Protein AF-A0A9D7TQS6-F1 (afdb_monomer_lite)

Radius of gyration: 31.64 Å; chains: 1; bounding box: 90×67×62 Å

Foldseek 3Di:
DAWAFEWAWDDDVVFTKTWGFIADPPDPRNDDTDDTFWIWGVVDQVTDTDGDLVVVLVCVVVPHHYDPVVVVVNVLQQSVVLVVLVVCVVVVNDPPVVSVVVSVVVNVVSVVVSVVRVVVVVVVVQVVCCVVVVHRPPPPPPPCPVVVVVVVVVVVVVVVVVVVVVVVVVVVVVVPPPPVVVVVVVVVVVVPPPDPDDDDDPPVVVVVVVVVVVVVVVVVVVVVVVVVVVVVVVVVVVVVVVVVVVVVPD

Structure (mmCIF, N/CA/C/O backbone):
data_AF-A0A9D7TQS6-F1
#
_entry.id   AF-A0A9D7TQS6-F1
#
loop_
_atom_site.group_PDB
_atom_site.id
_atom_site.type_symbol
_atom_site.label_atom_id
_atom_site.label_alt_id
_atom_site.label_comp_id
_atom_site.label_asym_id
_atom_site.label_entity_id
_atom_site.label_seq_id
_atom_site.pdbx_PDB_ins_code
_atom_site.Cartn_x
_atom_site.Cartn_y
_atom_site.Cartn_z
_atom_site.occupancy
_atom_site.B_iso_or_equiv
_atom_site.auth_seq_id
_atom_site.auth_comp_id
_atom_site.auth_asym_id
_atom_site.auth_atom_id
_atom_site.pdbx_PDB_model_num
ATOM 1 N N . MET A 1 1 ? -18.394 -17.024 5.732 1.00 68.38 1 MET A N 1
ATOM 2 C CA . MET A 1 1 ? -17.966 -16.306 4.510 1.00 68.38 1 MET A CA 1
ATOM 3 C C . MET A 1 1 ? -16.984 -15.239 4.947 1.00 68.38 1 MET A C 1
ATOM 5 O O . MET A 1 1 ? -17.281 -14.564 5.920 1.00 68.38 1 MET A O 1
ATOM 9 N N . ALA A 1 2 ? -15.802 -15.153 4.336 1.00 88.94 2 ALA A N 1
ATOM 10 C CA . ALA A 1 2 ? -14.786 -14.187 4.752 1.00 88.94 2 ALA A CA 1
ATOM 11 C C . ALA A 1 2 ? -14.313 -13.377 3.545 1.00 88.94 2 ALA A C 1
ATOM 13 O O . ALA A 1 2 ? -13.852 -13.942 2.550 1.00 88.94 2 ALA A O 1
ATOM 14 N N . VAL A 1 3 ? -14.415 -12.055 3.650 1.00 96.06 3 VAL A N 1
ATOM 15 C CA . VAL A 1 3 ? -13.875 -11.122 2.661 1.00 96.06 3 VAL A CA 1
ATOM 16 C C . VAL A 1 3 ? -12.357 -11.071 2.818 1.00 96.06 3 VAL A C 1
ATOM 18 O O . VAL A 1 3 ? -11.835 -10.937 3.929 1.00 96.06 3 VAL A O 1
ATOM 21 N N . LYS A 1 4 ? -11.633 -11.212 1.707 1.00 96.25 4 LYS A N 1
ATOM 22 C CA . LYS A 1 4 ? -10.171 -11.196 1.673 1.00 96.25 4 LYS A CA 1
ATOM 23 C C . LYS A 1 4 ? -9.656 -10.088 0.768 1.00 96.25 4 LYS A C 1
ATOM 25 O O . LYS A 1 4 ? -10.174 -9.884 -0.328 1.00 96.25 4 LYS A O 1
ATOM 30 N N . ILE A 1 5 ? -8.572 -9.447 1.200 1.00 97.38 5 ILE A N 1
ATOM 31 C CA . ILE A 1 5 ? -7.782 -8.563 0.339 1.00 97.38 5 ILE A CA 1
ATOM 32 C C . ILE A 1 5 ? -6.688 -9.410 -0.313 1.00 97.38 5 ILE A C 1
ATOM 34 O O . ILE A 1 5 ? -5.812 -9.973 0.360 1.00 97.38 5 ILE A O 1
ATOM 38 N N . ARG A 1 6 ? -6.762 -9.554 -1.633 1.00 96.88 6 ARG A N 1
ATOM 39 C CA . ARG A 1 6 ? -5.934 -10.487 -2.403 1.00 96.88 6 ARG A CA 1
ATOM 40 C C . ARG A 1 6 ? -5.412 -9.855 -3.686 1.00 96.88 6 ARG A C 1
ATOM 42 O O . ARG A 1 6 ? -5.935 -8.851 -4.158 1.00 96.88 6 ARG A O 1
ATOM 49 N N . LEU A 1 7 ? -4.382 -10.477 -4.252 1.00 97.75 7 LEU A N 1
ATOM 50 C CA . LEU A 1 7 ? -3.858 -10.114 -5.564 1.00 97.75 7 LEU A CA 1
ATOM 51 C C . LEU A 1 7 ? -4.609 -10.891 -6.650 1.00 97.75 7 LEU A C 1
ATOM 53 O O . LEU A 1 7 ? -4.590 -12.123 -6.653 1.00 97.75 7 LEU A O 1
ATOM 57 N N . SER A 1 8 ? -5.236 -10.180 -7.585 1.00 97.12 8 SER A N 1
ATOM 58 C CA . SER A 1 8 ? -5.660 -10.759 -8.864 1.00 97.12 8 SER A CA 1
ATOM 59 C C . SER A 1 8 ? -4.534 -10.588 -9.874 1.00 97.12 8 SER A C 1
ATOM 61 O O . SER A 1 8 ? -3.943 -9.511 -9.974 1.00 97.12 8 SER A O 1
ATOM 63 N N . ARG A 1 9 ? -4.217 -11.654 -10.613 1.00 96.06 9 ARG A N 1
ATOM 64 C CA . ARG A 1 9 ? -3.168 -11.628 -11.627 1.00 96.06 9 ARG A CA 1
ATOM 65 C C . ARG A 1 9 ? -3.750 -11.128 -12.940 1.00 96.06 9 ARG A C 1
ATOM 67 O O . ARG A 1 9 ? -4.642 -11.734 -13.526 1.00 96.06 9 ARG A O 1
ATOM 74 N N . LYS A 1 10 ? -3.154 -10.061 -13.439 1.00 95.00 10 LYS A N 1
ATOM 75 C CA . LYS A 1 10 ? -3.296 -9.546 -14.794 1.00 95.00 10 LYS A CA 1
ATOM 76 C C . LYS A 1 10 ? -1.926 -9.560 -15.483 1.00 95.00 10 LYS A C 1
ATOM 78 O O . LYS A 1 10 ? -0.919 -10.019 -14.933 1.00 95.00 10 LYS A O 1
ATOM 83 N N . GLY A 1 11 ? -1.895 -9.110 -16.729 1.00 94.88 11 GLY A N 1
ATOM 84 C CA . GLY A 1 11 ? -0.680 -9.086 -17.538 1.00 94.88 11 GLY A CA 1
ATOM 85 C C . GLY A 1 11 ? -0.439 -10.368 -18.335 1.00 94.88 11 GLY A C 1
ATOM 86 O O . GLY A 1 11 ? -1.293 -11.249 -18.440 1.00 94.88 11 GLY A O 1
ATOM 87 N N . ARG A 1 12 ? 0.741 -10.440 -18.951 1.00 95.75 12 ARG A N 1
ATOM 88 C CA . ARG A 1 12 ? 1.096 -11.454 -19.954 1.00 95.75 12 ARG A CA 1
ATOM 89 C C . ARG A 1 12 ? 1.992 -12.539 -19.348 1.00 95.75 12 ARG A C 1
ATOM 91 O O . ARG A 1 12 ? 2.453 -12.461 -18.204 1.00 95.75 12 ARG A O 1
ATOM 98 N N . LYS A 1 13 ? 2.259 -13.601 -20.111 1.00 96.31 13 LYS A N 1
ATOM 99 C CA . LYS A 1 13 ? 3.281 -14.596 -19.745 1.00 96.31 13 LYS A CA 1
ATOM 100 C C . LYS A 1 13 ? 4.627 -13.875 -19.554 1.00 96.31 13 LYS A C 1
ATOM 102 O O . LYS A 1 13 ? 4.982 -13.044 -20.378 1.00 96.31 13 LYS A O 1
ATOM 107 N N . LYS A 1 14 ? 5.347 -14.177 -18.465 1.00 94.94 14 LYS A N 1
ATOM 108 C CA . LYS A 1 14 ? 6.615 -13.524 -18.053 1.00 94.94 14 LYS A CA 1
ATOM 109 C C . LYS A 1 14 ? 6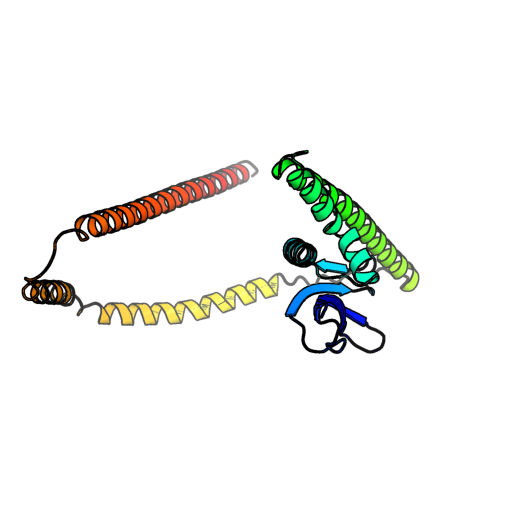.541 -12.019 -17.719 1.00 94.94 14 LYS A C 1
ATOM 111 O O . LYS A 1 14 ? 7.564 -11.445 -17.375 1.00 94.94 14 LYS A O 1
ATOM 116 N N . ALA A 1 15 ? 5.360 -11.404 -17.740 1.00 95.81 15 ALA A N 1
ATOM 117 C CA . ALA A 1 15 ? 5.148 -10.017 -17.325 1.00 95.81 15 ALA A CA 1
ATOM 118 C C . ALA A 1 15 ? 3.920 -9.939 -16.398 1.00 95.81 15 ALA A C 1
ATOM 120 O O . ALA A 1 15 ? 2.825 -9.586 -16.849 1.00 95.81 15 ALA A O 1
ATOM 121 N N . PRO A 1 16 ? 4.055 -10.375 -15.128 1.00 96.31 16 PRO A N 1
ATOM 122 C CA . PRO A 1 16 ? 2.953 -10.352 -14.176 1.00 96.31 16 PRO A CA 1
ATOM 123 C C . PRO A 1 16 ? 2.652 -8.920 -13.716 1.00 96.31 16 PRO A C 1
ATOM 125 O O . PRO A 1 16 ? 3.556 -8.183 -13.333 1.00 96.31 16 PRO A O 1
ATOM 128 N N . PHE A 1 17 ? 1.371 -8.567 -13.690 1.00 97.19 17 PHE A N 1
ATOM 129 C CA . PHE A 1 17 ? 0.863 -7.330 -13.105 1.00 97.19 17 PHE A CA 1
ATOM 130 C C . PHE A 1 17 ? -0.285 -7.680 -12.167 1.00 97.19 17 PHE A C 1
ATOM 132 O O . PHE A 1 17 ? -1.108 -8.524 -12.511 1.00 97.19 17 PHE A O 1
ATOM 139 N N . TYR A 1 18 ? -0.354 -7.087 -10.982 1.00 97.75 18 TYR A N 1
ATOM 140 C CA . TYR A 1 18 ? -1.362 -7.469 -10.001 1.00 97.75 18 TYR A CA 1
ATOM 141 C C . TYR A 1 18 ? -2.287 -6.306 -9.675 1.00 97.75 18 TYR A C 1
ATOM 143 O O . TYR A 1 18 ? -1.853 -5.171 -9.501 1.00 97.75 18 TYR A O 1
ATOM 151 N N . HIS A 1 19 ? -3.574 -6.604 -9.542 1.00 97.50 19 HIS A N 1
ATOM 152 C CA . HIS A 1 19 ? -4.522 -5.700 -8.903 1.00 97.50 19 HIS A CA 1
ATOM 153 C C . HIS A 1 19 ? -4.719 -6.124 -7.455 1.00 97.50 19 HIS A C 1
ATOM 155 O O . HIS A 1 19 ? -4.913 -7.310 -7.174 1.00 97.50 19 HIS A O 1
ATOM 161 N N . ILE A 1 20 ? -4.684 -5.155 -6.547 1.00 97.75 20 ILE A N 1
ATOM 162 C CA . ILE A 1 20 ? -5.030 -5.359 -5.145 1.00 97.75 20 ILE A CA 1
ATOM 163 C C . ILE A 1 20 ? -6.546 -5.201 -5.060 1.00 97.75 20 ILE A C 1
ATOM 165 O O . ILE A 1 20 ? -7.070 -4.106 -5.259 1.00 97.75 20 ILE A O 1
ATOM 169 N N . VAL A 1 21 ? -7.252 -6.305 -4.827 1.00 97.81 21 VAL A N 1
ATOM 170 C CA . VAL A 1 21 ? -8.718 -6.350 -4.857 1.00 97.81 21 VAL A CA 1
ATOM 171 C C . VAL A 1 21 ? -9.281 -6.923 -3.568 1.00 97.81 21 VAL A C 1
ATOM 173 O O . VAL A 1 21 ? -8.704 -7.831 -2.959 1.00 97.81 21 VAL A O 1
ATOM 176 N N . VAL A 1 22 ? -10.446 -6.416 -3.184 1.00 97.69 22 VAL A N 1
ATOM 177 C CA . VAL A 1 22 ? -11.279 -6.974 -2.123 1.00 97.69 22 VAL A CA 1
ATOM 178 C C . VAL A 1 22 ? -12.291 -7.911 -2.762 1.00 97.69 22 VAL A C 1
ATOM 180 O O . VAL A 1 22 ? -13.039 -7.521 -3.656 1.00 97.69 22 VAL A O 1
ATOM 183 N N . ALA A 1 23 ? -12.315 -9.168 -2.335 1.00 97.19 23 ALA A N 1
ATOM 184 C CA . ALA A 1 23 ? -13.249 -10.156 -2.863 1.00 97.19 23 ALA A CA 1
ATOM 185 C C . ALA A 1 23 ? -13.614 -11.191 -1.797 1.00 97.19 23 ALA A C 1
ATOM 187 O O . ALA A 1 23 ? -12.886 -11.377 -0.819 1.00 97.19 23 ALA A O 1
ATOM 188 N N . ASP A 1 24 ? -14.712 -11.917 -2.005 1.00 96.06 24 ASP A N 1
ATOM 189 C CA . ASP A 1 24 ? -14.989 -13.108 -1.202 1.00 96.06 24 ASP A CA 1
ATOM 190 C C . ASP A 1 24 ? -13.875 -14.148 -1.411 1.00 96.06 24 ASP A C 1
ATOM 192 O O . ASP A 1 24 ? -13.405 -14.395 -2.526 1.00 96.06 24 ASP A O 1
ATOM 196 N N . SER A 1 25 ? -13.465 -14.786 -0.317 1.00 94.00 25 SER A N 1
ATOM 197 C CA . SER A 1 25 ? -12.641 -15.992 -0.291 1.00 94.00 25 SER A CA 1
ATOM 198 C C . SER A 1 25 ? -13.003 -17.070 -1.321 1.00 94.00 25 SER A C 1
ATOM 200 O O . SER A 1 25 ? -12.091 -17.728 -1.819 1.00 94.00 25 SER A O 1
ATOM 202 N N . ARG A 1 26 ? -14.293 -17.262 -1.627 1.00 93.19 26 ARG A N 1
ATOM 203 C CA . ARG A 1 26 ? -14.790 -18.313 -2.533 1.00 93.19 26 ARG A CA 1
ATOM 204 C C . ARG A 1 26 ? -14.685 -17.941 -4.009 1.00 93.19 26 ARG A C 1
ATOM 206 O O . ARG A 1 26 ? -14.656 -18.828 -4.855 1.00 93.19 26 ARG A O 1
ATOM 213 N N . SER A 1 27 ? -14.626 -16.649 -4.325 1.00 94.31 27 SER A N 1
ATOM 214 C CA . SER A 1 27 ? -14.535 -16.188 -5.709 1.00 94.31 27 SER A CA 1
ATOM 215 C C . SER A 1 27 ? -13.233 -16.680 -6.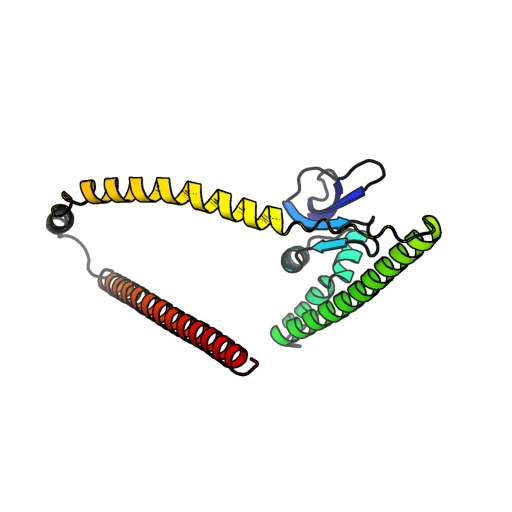356 1.00 94.31 27 SER A C 1
ATOM 217 O O . SER A 1 27 ? -12.193 -16.691 -5.692 1.00 94.31 27 SER A O 1
ATOM 219 N N . PRO A 1 28 ? -13.214 -17.020 -7.655 1.00 95.62 28 PRO A N 1
ATOM 220 C CA . PRO A 1 28 ? -11.978 -17.400 -8.344 1.00 95.62 28 PRO A CA 1
ATOM 221 C C . PRO A 1 28 ? -10.980 -16.234 -8.361 1.00 95.62 28 PRO A C 1
ATOM 223 O O . PRO A 1 28 ? -11.390 -15.076 -8.268 1.00 95.62 28 PRO A O 1
ATOM 226 N N . ARG A 1 29 ? -9.672 -16.520 -8.478 1.00 95.00 29 ARG A N 1
ATOM 227 C CA . ARG A 1 29 ? -8.583 -15.522 -8.336 1.00 95.00 29 ARG A CA 1
ATOM 228 C C . ARG A 1 29 ? -8.802 -14.260 -9.173 1.00 95.00 29 ARG A C 1
ATOM 230 O O . ARG A 1 29 ? -8.625 -13.159 -8.661 1.00 95.00 29 ARG A O 1
ATOM 237 N N . ASP A 1 30 ? -9.191 -14.446 -10.433 1.00 94.12 30 ASP A N 1
ATOM 238 C CA . ASP A 1 30 ? -9.297 -13.381 -11.436 1.00 94.12 30 ASP A CA 1
ATOM 239 C C . ASP A 1 30 ? -10.749 -13.067 -11.841 1.00 94.12 30 ASP A C 1
ATOM 241 O O . ASP A 1 30 ? -10.966 -12.434 -12.873 1.00 94.12 30 ASP A O 1
ATOM 245 N N . GLY A 1 31 ? -11.733 -13.517 -11.049 1.00 93.12 31 GLY A N 1
ATOM 246 C CA . GLY A 1 31 ? -13.160 -13.278 -11.300 1.00 93.12 31 GLY A CA 1
ATOM 247 C C . GLY A 1 31 ? -13.731 -12.070 -10.558 1.00 93.12 31 GLY A C 1
ATOM 248 O O . GLY A 1 31 ? -13.032 -11.088 -10.316 1.00 93.12 31 GLY A O 1
ATOM 249 N N . LYS A 1 32 ? -15.019 -12.158 -10.190 1.00 94.31 32 LYS A N 1
ATOM 250 C CA . LYS A 1 32 ? -15.771 -11.068 -9.551 1.00 94.31 32 LYS A CA 1
ATOM 251 C C . LYS A 1 32 ? -15.126 -10.632 -8.230 1.00 94.31 32 LYS A C 1
ATOM 253 O O . LYS A 1 32 ? -14.876 -11.455 -7.343 1.00 94.31 32 LYS A O 1
ATOM 258 N N . PHE A 1 33 ? -14.898 -9.331 -8.111 1.00 96.12 33 PHE A N 1
ATOM 259 C CA . PHE A 1 33 ? -14.440 -8.649 -6.905 1.00 96.12 33 PHE A CA 1
ATOM 260 C C . PHE A 1 33 ? -15.470 -7.594 -6.480 1.00 96.12 33 PHE A C 1
ATOM 262 O O . PHE A 1 33 ? -16.392 -7.294 -7.236 1.00 96.12 33 PHE A O 1
ATOM 269 N N . ILE A 1 34 ? -15.336 -7.099 -5.251 1.00 95.88 34 ILE A N 1
ATOM 270 C CA . ILE A 1 34 ? -16.202 -6.065 -4.670 1.00 95.88 34 ILE A CA 1
ATOM 271 C C . ILE A 1 34 ? -15.633 -4.691 -5.025 1.00 95.88 34 ILE A C 1
ATOM 273 O O . ILE A 1 34 ? -16.316 -3.881 -5.633 1.00 95.88 34 ILE A O 1
ATOM 277 N N . GLU A 1 35 ? -14.353 -4.471 -4.708 1.00 96.00 35 GLU A N 1
ATOM 278 C CA . GLU A 1 35 ? -13.672 -3.191 -4.909 1.00 96.00 35 GLU A CA 1
ATOM 279 C C . GLU A 1 35 ? -12.196 -3.401 -5.277 1.00 96.00 35 GLU A C 1
ATOM 281 O O . GLU A 1 35 ? -11.555 -4.369 -4.843 1.00 96.00 35 GLU A O 1
ATOM 286 N N . LYS A 1 36 ? -11.646 -2.494 -6.087 1.00 97.06 36 LYS A N 1
ATOM 287 C CA . LYS A 1 36 ? -10.224 -2.449 -6.439 1.00 97.06 36 LYS A CA 1
ATOM 288 C C . LYS A 1 36 ? -9.544 -1.354 -5.615 1.00 97.06 36 LYS A C 1
ATOM 290 O O . LYS A 1 36 ? -9.789 -0.183 -5.850 1.00 97.06 36 LYS A O 1
ATOM 295 N N . LEU A 1 37 ? -8.631 -1.747 -4.727 1.00 97.00 37 LEU A N 1
ATOM 296 C CA . LEU A 1 37 ? -7.892 -0.822 -3.857 1.00 97.00 37 LEU A CA 1
ATOM 297 C C . LEU A 1 37 ? -6.653 -0.227 -4.528 1.00 97.00 37 LEU A C 1
ATOM 299 O O . LEU A 1 37 ? -6.125 0.784 -4.076 1.00 97.00 37 LEU A O 1
ATOM 303 N N . GLY A 1 38 ? -6.113 -0.899 -5.548 1.00 97.38 38 GLY A N 1
ATOM 304 C CA . GLY A 1 38 ? -4.876 -0.446 -6.172 1.00 97.38 38 GLY A CA 1
ATOM 305 C C . GLY A 1 38 ? -4.214 -1.443 -7.113 1.00 97.38 38 GLY A C 1
ATOM 306 O O . GLY A 1 38 ? -4.820 -2.417 -7.582 1.00 97.38 38 GLY A O 1
ATOM 307 N N . THR A 1 39 ? -2.938 -1.193 -7.393 1.00 97.50 39 THR A N 1
ATOM 308 C CA . THR A 1 39 ? -2.103 -1.980 -8.299 1.00 97.50 39 THR A CA 1
ATOM 309 C C . THR A 1 39 ? -0.734 -2.293 -7.693 1.00 97.50 39 THR A C 1
ATOM 311 O O . THR A 1 39 ? -0.217 -1.597 -6.818 1.00 97.50 39 THR A O 1
ATOM 314 N N . TYR A 1 40 ? -0.152 -3.399 -8.148 1.00 97.62 40 TYR A N 1
ATOM 315 C CA . TYR A 1 40 ? 1.174 -3.842 -7.754 1.00 97.62 40 TYR A CA 1
ATOM 316 C C . TYR A 1 40 ? 1.937 -4.385 -8.961 1.00 97.62 40 TYR A C 1
ATOM 318 O O . TYR A 1 40 ? 1.518 -5.356 -9.603 1.00 97.62 40 TYR A O 1
ATOM 326 N N . ASN A 1 41 ? 3.089 -3.778 -9.236 1.00 96.81 41 ASN A N 1
ATOM 327 C CA . ASN A 1 41 ? 4.011 -4.200 -10.278 1.00 96.81 41 ASN A CA 1
ATOM 328 C C . ASN A 1 41 ? 5.352 -4.652 -9.665 1.00 96.81 41 ASN A C 1
ATOM 330 O O . ASN A 1 41 ? 6.138 -3.807 -9.237 1.00 96.81 41 ASN A O 1
ATOM 334 N N . PRO A 1 42 ? 5.652 -5.964 -9.635 1.00 95.81 42 PRO A N 1
ATOM 335 C CA . PRO A 1 42 ? 6.923 -6.475 -9.121 1.00 95.81 42 PRO A CA 1
ATOM 336 C C . PRO A 1 42 ? 8.089 -6.364 -10.116 1.00 95.81 42 PRO A C 1
ATOM 338 O O . PRO A 1 42 ? 9.218 -6.668 -9.744 1.00 95.81 42 PRO A O 1
ATOM 341 N N . MET A 1 43 ? 7.837 -6.007 -11.382 1.00 93.88 43 MET A N 1
ATOM 342 C CA . MET A 1 43 ? 8.880 -5.972 -12.416 1.00 93.88 43 MET A CA 1
ATOM 343 C C . MET A 1 43 ? 9.738 -4.707 -12.350 1.00 93.88 43 MET A C 1
ATOM 345 O O . MET A 1 43 ? 10.861 -4.700 -12.852 1.00 93.88 43 MET A O 1
ATOM 349 N N . THR A 1 44 ? 9.219 -3.638 -11.752 1.00 93.06 44 THR A N 1
ATOM 350 C CA . THR A 1 44 ? 9.949 -2.384 -11.571 1.00 93.06 44 THR A CA 1
ATOM 351 C C . THR A 1 44 ? 10.897 -2.470 -10.373 1.00 93.06 44 THR A C 1
ATOM 353 O O . THR A 1 44 ? 10.670 -3.218 -9.420 1.00 93.06 44 THR A O 1
ATOM 356 N N . LYS A 1 45 ? 12.003 -1.722 -10.434 1.00 91.38 45 LYS A N 1
ATOM 357 C CA . LYS A 1 45 ? 13.002 -1.631 -9.363 1.00 91.38 45 LYS A CA 1
ATOM 358 C C . LYS A 1 45 ? 13.140 -0.166 -8.940 1.00 91.38 45 LYS A C 1
ATOM 360 O O . LYS A 1 45 ? 13.614 0.624 -9.754 1.00 91.38 45 LYS A O 1
ATOM 365 N N . PRO A 1 46 ? 12.743 0.203 -7.708 1.00 93.00 46 PRO A N 1
ATOM 366 C CA . PRO A 1 46 ? 11.939 -0.569 -6.747 1.00 93.00 46 PRO A CA 1
ATOM 367 C C . PRO A 1 46 ? 10.523 -0.891 -7.271 1.00 93.00 46 PRO A C 1
ATOM 369 O O . PRO A 1 46 ? 10.037 -0.235 -8.189 1.00 93.00 46 PRO A O 1
ATOM 372 N N . ALA A 1 47 ? 9.860 -1.893 -6.682 1.00 94.94 47 ALA A N 1
ATOM 373 C CA . ALA A 1 47 ? 8.526 -2.323 -7.112 1.00 94.94 47 ALA A CA 1
ATOM 374 C C . ALA A 1 47 ? 7.487 -1.199 -6.967 1.00 94.94 47 ALA A C 1
ATOM 376 O O . ALA A 1 47 ? 7.396 -0.556 -5.917 1.00 94.94 47 ALA A O 1
ATOM 377 N N . THR A 1 48 ? 6.678 -0.989 -8.006 1.00 95.12 48 THR A N 1
ATOM 378 C CA . THR A 1 48 ? 5.657 0.065 -8.034 1.00 95.12 48 THR A CA 1
ATOM 379 C C . THR A 1 48 ? 4.402 -0.430 -7.330 1.00 95.12 48 THR A C 1
ATOM 381 O O . THR A 1 48 ? 3.843 -1.472 -7.683 1.00 95.12 48 THR A O 1
ATOM 384 N N . ILE A 1 49 ? 3.978 0.313 -6.311 1.00 96.31 49 ILE A N 1
ATOM 385 C CA . ILE A 1 49 ? 2.781 0.042 -5.516 1.00 96.31 49 ILE A CA 1
ATOM 386 C C . ILE A 1 49 ? 1.959 1.324 -5.482 1.00 96.31 49 ILE A C 1
ATOM 388 O O . ILE A 1 49 ? 2.392 2.319 -4.894 1.00 96.31 49 ILE A O 1
ATOM 392 N N . GLU A 1 50 ? 0.761 1.251 -6.041 1.00 95.75 50 GLU A N 1
ATOM 393 C CA . GLU A 1 50 ? -0.256 2.297 -5.977 1.00 95.75 50 GLU A CA 1
ATOM 394 C C . GLU A 1 50 ? -1.435 1.733 -5.201 1.00 95.75 50 GLU A C 1
ATOM 396 O O . GLU A 1 50 ? -1.955 0.670 -5.542 1.00 95.75 50 GLU A O 1
ATOM 401 N N . ILE A 1 51 ? -1.825 2.392 -4.118 1.00 96.12 51 ILE A N 1
ATOM 402 C CA . ILE A 1 51 ? -2.927 1.930 -3.282 1.00 96.12 51 ILE A CA 1
ATOM 403 C C . ILE A 1 51 ? -3.639 3.122 -2.662 1.00 96.12 51 ILE A C 1
ATOM 405 O O . ILE A 1 51 ? -2.982 4.026 -2.144 1.00 96.12 51 ILE A O 1
ATOM 409 N N . ASP A 1 52 ? -4.967 3.078 -2.665 1.00 96.31 52 ASP A N 1
ATOM 410 C CA . ASP A 1 52 ? -5.768 3.951 -1.821 1.00 96.31 52 ASP A CA 1
ATOM 411 C C . ASP A 1 52 ? -5.655 3.481 -0.363 1.00 96.31 52 ASP A C 1
ATOM 413 O O . ASP A 1 52 ? -6.106 2.398 0.026 1.00 96.31 52 ASP A O 1
ATOM 417 N N . ARG A 1 53 ? -4.985 4.302 0.448 1.00 96.06 53 ARG A N 1
ATOM 418 C CA . ARG A 1 53 ? -4.703 4.010 1.855 1.00 96.06 53 ARG A CA 1
ATOM 419 C C . ARG A 1 53 ? -5.955 4.094 2.728 1.00 96.06 53 ARG A C 1
ATOM 421 O O . ARG A 1 53 ? -6.030 3.344 3.703 1.00 96.06 53 ARG A O 1
ATOM 428 N N . ASN A 1 54 ? -6.902 4.969 2.392 1.00 95.56 54 ASN A N 1
ATOM 429 C CA . ASN A 1 54 ? -8.116 5.187 3.174 1.00 95.56 54 ASN A CA 1
ATOM 430 C C . ASN A 1 54 ? -9.106 4.050 2.929 1.00 95.56 54 ASN A C 1
ATOM 432 O O . ASN A 1 54 ? -9.452 3.344 3.875 1.00 95.56 54 ASN A O 1
ATOM 436 N N . ALA A 1 55 ? -9.405 3.746 1.663 1.00 96.81 55 ALA A N 1
ATOM 437 C CA . ALA A 1 55 ? -10.255 2.606 1.318 1.00 96.81 55 ALA A CA 1
ATOM 438 C C . ALA A 1 55 ? -9.697 1.285 1.884 1.00 96.81 55 ALA A C 1
ATOM 440 O O . ALA A 1 55 ? -10.417 0.471 2.472 1.00 96.81 55 ALA A O 1
ATOM 441 N N . ALA A 1 56 ? -8.378 1.071 1.786 1.00 97.19 56 ALA A N 1
ATOM 442 C CA . ALA A 1 56 ? -7.741 -0.111 2.361 1.00 97.19 56 ALA A CA 1
ATOM 443 C C . ALA A 1 56 ? -7.873 -0.178 3.893 1.00 97.19 56 ALA A C 1
ATOM 445 O O . ALA A 1 56 ? -8.039 -1.271 4.444 1.00 97.19 56 ALA A O 1
ATOM 446 N N . PHE A 1 57 ? -7.789 0.961 4.587 1.00 97.06 57 PHE A N 1
ATOM 447 C CA . PHE A 1 57 ? -7.993 1.036 6.031 1.00 97.06 57 PHE A CA 1
ATOM 448 C C . PHE A 1 57 ? -9.432 0.666 6.407 1.00 97.06 57 PHE A C 1
ATOM 450 O O . PHE A 1 57 ? -9.622 -0.197 7.268 1.00 97.06 57 PHE A O 1
ATOM 457 N N . ASP A 1 58 ? -10.424 1.208 5.706 1.00 97.31 58 ASP A N 1
ATOM 458 C CA . ASP A 1 58 ? -11.839 0.949 5.984 1.00 97.31 58 ASP A CA 1
ATOM 459 C C . ASP A 1 58 ? -12.182 -0.534 5.848 1.00 97.31 58 ASP A C 1
ATOM 461 O O . ASP A 1 58 ? -12.839 -1.122 6.711 1.00 97.31 58 ASP A O 1
ATOM 465 N N . TRP A 1 59 ? -11.661 -1.198 4.815 1.00 96.88 59 TRP A N 1
ATOM 466 C CA . TRP A 1 59 ? -11.828 -2.643 4.657 1.00 96.88 59 TRP A CA 1
ATOM 467 C C . TRP A 1 59 ? -11.156 -3.454 5.769 1.00 96.88 59 TRP A C 1
ATOM 469 O O . TRP A 1 59 ? -11.699 -4.474 6.203 1.00 96.88 59 TRP A O 1
ATOM 479 N N . LEU A 1 60 ? -10.003 -3.012 6.278 1.00 96.00 60 LEU A N 1
ATOM 480 C CA . LEU A 1 60 ? -9.348 -3.651 7.425 1.00 96.00 60 LEU A CA 1
ATOM 481 C C . LEU A 1 60 ? -10.100 -3.434 8.744 1.00 96.00 60 LEU A C 1
ATOM 483 O O . LEU A 1 60 ? -9.949 -4.261 9.653 1.00 96.00 60 LEU A O 1
ATOM 487 N N . VAL A 1 61 ? -10.847 -2.337 8.883 1.00 96.25 61 VAL A N 1
ATOM 488 C CA . VAL A 1 61 ? -11.731 -2.075 10.030 1.00 96.25 61 VAL A CA 1
ATOM 489 C C . VAL A 1 61 ? -12.987 -2.940 9.934 1.00 96.25 61 VAL A C 1
ATOM 491 O O . VAL A 1 61 ? -13.325 -3.613 10.903 1.00 96.25 61 VAL A O 1
ATOM 494 N N . LYS A 1 62 ? -13.578 -3.056 8.736 1.00 95.62 62 LYS A N 1
ATOM 495 C CA . LYS A 1 62 ? -14.700 -3.966 8.420 1.00 95.62 62 LYS A CA 1
ATOM 496 C C . LYS A 1 62 ? -14.358 -5.459 8.585 1.00 95.62 62 LYS A C 1
ATOM 498 O O . LYS A 1 62 ? -15.234 -6.311 8.480 1.00 95.62 62 LYS A O 1
ATOM 503 N N . GLY A 1 63 ? -13.091 -5.799 8.837 1.00 94.69 63 GLY A N 1
ATOM 504 C CA . GLY A 1 63 ? -12.647 -7.161 9.147 1.00 94.69 63 GLY A CA 1
ATOM 505 C C . GLY A 1 63 ? -12.129 -7.964 7.952 1.00 94.69 63 GLY A C 1
ATOM 506 O O . GLY A 1 63 ? -11.906 -9.172 8.088 1.00 94.69 63 GLY A O 1
ATOM 507 N N . ALA A 1 64 ? -11.891 -7.326 6.800 1.00 96.62 64 ALA A N 1
ATOM 508 C CA . ALA A 1 64 ? -11.302 -7.996 5.646 1.00 96.62 64 ALA A CA 1
ATOM 509 C C . ALA A 1 64 ? -9.910 -8.554 5.988 1.00 96.62 64 ALA A C 1
ATOM 511 O O . ALA A 1 64 ? -9.059 -7.872 6.563 1.00 96.62 64 ALA A O 1
ATOM 512 N N . GLN A 1 65 ? -9.667 -9.812 5.618 1.00 95.81 65 GLN A N 1
ATOM 513 C CA . GLN A 1 65 ? -8.418 -10.506 5.930 1.00 95.81 65 GLN A CA 1
ATOM 514 C C . GLN A 1 65 ? -7.432 -10.399 4.754 1.00 95.81 65 GLN A C 1
ATOM 516 O O . GLN A 1 65 ? -7.706 -10.945 3.679 1.00 95.81 65 GLN A O 1
ATOM 521 N N . PRO A 1 66 ? -6.277 -9.725 4.900 1.00 97.31 66 PRO A N 1
ATOM 522 C CA . PRO A 1 66 ? -5.291 -9.650 3.831 1.00 97.31 66 PRO A CA 1
ATOM 523 C C . PRO A 1 66 ? -4.498 -10.955 3.698 1.00 97.31 66 PRO A C 1
ATOM 525 O O . PRO A 1 66 ? -4.119 -11.589 4.684 1.00 97.31 66 PRO A O 1
ATOM 528 N N . THR A 1 67 ? -4.194 -11.326 2.456 1.00 97.06 67 THR A N 1
ATOM 529 C CA . THR A 1 67 ? -3.214 -12.382 2.138 1.00 97.06 67 THR A CA 1
ATOM 530 C C . THR A 1 67 ? -1.789 -11.951 2.511 1.00 97.06 67 THR A C 1
ATOM 532 O O . THR A 1 67 ? -1.542 -10.767 2.718 1.00 97.06 67 THR A O 1
ATOM 535 N N . ASP A 1 68 ? -0.837 -12.883 2.616 1.00 97.06 68 ASP A N 1
ATOM 536 C CA . ASP A 1 68 ? 0.496 -12.599 3.177 1.00 97.06 68 ASP A CA 1
ATOM 537 C C . ASP A 1 68 ? 1.276 -11.509 2.413 1.00 97.06 68 ASP A C 1
ATOM 539 O O . ASP A 1 68 ? 1.708 -10.511 2.990 1.00 97.06 68 ASP A O 1
ATOM 543 N N . THR A 1 69 ? 1.342 -11.610 1.083 1.00 96.56 69 THR A N 1
ATOM 544 C CA . THR A 1 69 ? 1.990 -10.586 0.245 1.00 96.56 69 THR A CA 1
ATOM 545 C C . THR A 1 69 ? 1.274 -9.238 0.333 1.00 96.56 69 THR A C 1
ATOM 547 O O . THR A 1 69 ? 1.916 -8.198 0.451 1.00 96.56 69 THR A O 1
ATOM 550 N N . VAL A 1 70 ? -0.064 -9.237 0.337 1.00 97.44 70 VAL A N 1
ATOM 551 C CA . VAL A 1 70 ? -0.854 -8.005 0.497 1.00 97.44 70 VAL A CA 1
ATOM 552 C C . VAL A 1 70 ? -0.617 -7.389 1.872 1.00 97.44 70 VAL A C 1
ATOM 554 O O . VAL A 1 70 ? -0.477 -6.177 1.984 1.00 97.44 70 VAL A O 1
ATOM 557 N N . LYS A 1 71 ? -0.499 -8.203 2.922 1.00 97.62 71 LYS A N 1
ATOM 558 C CA . LYS A 1 71 ? -0.163 -7.746 4.270 1.00 97.62 71 LYS A CA 1
ATOM 559 C C . LYS A 1 71 ? 1.199 -7.053 4.283 1.00 97.62 71 LYS A C 1
ATOM 561 O O . LYS A 1 71 ? 1.320 -5.992 4.889 1.00 97.62 71 LYS A O 1
ATOM 566 N N . ALA A 1 72 ? 2.198 -7.596 3.587 1.00 97.31 72 ALA A N 1
ATOM 567 C CA . ALA A 1 72 ? 3.497 -6.942 3.433 1.00 97.31 72 ALA A CA 1
ATOM 568 C C . ALA A 1 72 ? 3.382 -5.588 2.708 1.00 97.31 72 ALA A C 1
ATOM 570 O O . ALA A 1 72 ? 3.940 -4.599 3.181 1.00 97.31 72 ALA A O 1
ATOM 571 N N . ILE A 1 73 ? 2.596 -5.517 1.628 1.00 96.56 73 ILE A N 1
ATOM 572 C CA . ILE A 1 73 ? 2.337 -4.272 0.884 1.00 96.56 73 ILE A CA 1
ATOM 573 C C . ILE A 1 73 ? 1.651 -3.223 1.776 1.00 96.56 73 ILE A C 1
ATOM 575 O O . ILE A 1 73 ? 2.106 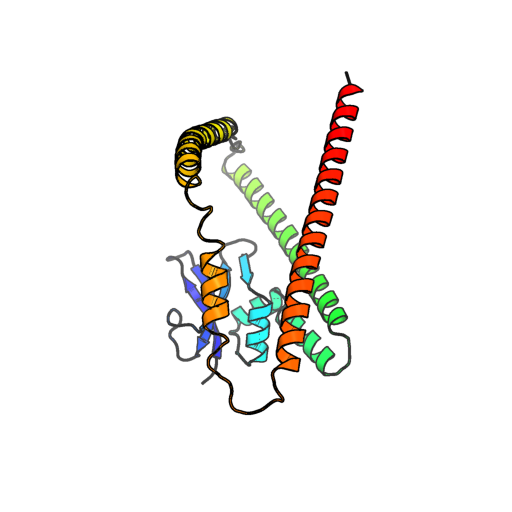-2.085 1.857 1.00 96.56 73 ILE A O 1
ATOM 579 N N . LEU A 1 74 ? 0.602 -3.608 2.506 1.00 97.00 74 LEU A N 1
ATOM 580 C CA . LEU A 1 74 ? -0.141 -2.720 3.407 1.00 97.00 74 LEU A CA 1
ATOM 581 C C . LEU A 1 74 ? 0.716 -2.220 4.577 1.00 97.00 74 LEU A C 1
ATOM 583 O O . LEU A 1 74 ? 0.560 -1.082 5.017 1.00 97.00 74 LEU A O 1
ATOM 587 N N . ARG A 1 75 ? 1.636 -3.052 5.083 1.00 96.44 75 ARG A N 1
ATOM 588 C CA . ARG A 1 75 ? 2.634 -2.630 6.078 1.00 96.44 75 ARG A CA 1
ATOM 589 C C . ARG A 1 75 ? 3.622 -1.637 5.479 1.00 96.44 75 ARG A C 1
ATOM 591 O O . ARG A 1 75 ? 3.955 -0.660 6.135 1.00 96.44 75 ARG A O 1
ATOM 598 N N . PHE A 1 76 ? 4.070 -1.876 4.248 1.00 95.50 76 PHE A N 1
ATOM 599 C CA . PHE A 1 76 ? 5.019 -1.009 3.555 1.00 95.50 76 PHE A CA 1
ATOM 600 C C . PHE A 1 76 ? 4.436 0.361 3.188 1.00 95.50 76 PHE A C 1
ATOM 602 O O . PHE A 1 76 ? 5.164 1.345 3.217 1.00 95.50 76 PHE A O 1
ATOM 609 N N . LYS A 1 77 ? 3.136 0.435 2.885 1.00 95.75 77 LYS A N 1
ATOM 610 C CA . LYS A 1 77 ? 2.426 1.690 2.584 1.00 95.75 77 LYS A CA 1
ATOM 611 C C . LYS A 1 77 ? 1.792 2.379 3.798 1.00 95.75 77 LYS A C 1
ATOM 613 O O . LYS A 1 77 ? 1.229 3.456 3.649 1.00 95.75 77 LYS A O 1
ATOM 618 N N . GLY A 1 78 ? 1.887 1.790 4.991 1.00 96.19 78 GLY A N 1
ATOM 619 C CA . GLY A 1 78 ? 1.512 2.456 6.247 1.00 96.19 78 GLY A CA 1
ATOM 620 C C . GLY A 1 78 ? 0.062 2.285 6.679 1.00 96.19 78 GLY A C 1
ATOM 621 O O . GLY A 1 78 ? -0.336 2.848 7.692 1.00 96.19 78 GLY A O 1
ATOM 622 N N . VAL A 1 79 ? -0.732 1.465 5.989 1.00 97.38 79 VAL A N 1
ATOM 623 C CA . VAL A 1 79 ? -2.147 1.238 6.341 1.00 97.38 79 VAL A CA 1
ATOM 624 C C . VAL A 1 79 ? -2.269 0.525 7.695 1.00 97.38 79 VAL A C 1
ATOM 626 O O . VAL A 1 79 ? -3.099 0.870 8.534 1.00 97.38 79 VAL A O 1
ATOM 629 N N . PHE A 1 80 ? -1.389 -0.446 7.962 1.00 96.50 80 PHE A N 1
ATOM 630 C CA . PHE A 1 80 ? -1.329 -1.094 9.279 1.00 96.50 80 PHE A CA 1
ATOM 631 C C . PHE A 1 80 ? -0.860 -0.150 10.388 1.00 96.50 80 PHE A C 1
ATOM 633 O O . PHE A 1 80 ? -1.264 -0.329 11.536 1.00 96.50 80 PHE A O 1
ATOM 640 N N . TYR A 1 81 ? -0.020 0.832 10.051 1.00 96.88 81 TYR A N 1
ATOM 641 C CA . TYR A 1 81 ? 0.434 1.830 11.011 1.00 96.88 81 TYR A CA 1
ATOM 642 C C . TYR A 1 81 ? -0.719 2.767 11.386 1.00 96.88 81 TYR A C 1
ATOM 644 O O . TYR A 1 81 ? -1.019 2.881 12.571 1.00 96.88 81 TYR A O 1
ATOM 652 N N . LYS A 1 82 ? -1.484 3.261 10.399 1.00 96.56 82 LYS A N 1
ATOM 653 C CA . LYS A 1 82 ? -2.744 3.987 10.637 1.00 96.56 82 LYS A CA 1
ATOM 654 C C . LYS A 1 82 ? -3.693 3.205 11.550 1.00 96.56 82 LYS A C 1
ATOM 656 O O . LYS A 1 82 ? -4.160 3.728 12.553 1.00 96.56 82 LYS A O 1
ATOM 661 N N . LYS A 1 83 ? -3.903 1.906 11.291 1.00 96.25 83 LYS A N 1
ATOM 662 C CA . LYS A 1 83 ? -4.738 1.047 12.157 1.00 96.25 83 LYS A CA 1
ATOM 663 C C . LYS A 1 83 ? -4.234 0.934 13.595 1.00 96.25 83 LYS A C 1
ATOM 665 O O . LYS A 1 83 ? -5.042 0.847 14.518 1.00 96.25 83 LYS A O 1
ATOM 670 N N . HIS A 1 84 ? -2.921 0.911 13.801 1.00 96.00 84 HIS A N 1
ATOM 671 C CA . HIS A 1 84 ? -2.345 0.909 15.142 1.00 96.00 84 HIS A CA 1
ATOM 672 C C . HIS A 1 84 ? -2.572 2.243 15.862 1.00 96.00 84 HIS A C 1
ATOM 674 O O . HIS A 1 84 ? -2.989 2.227 17.020 1.00 96.00 84 HIS A O 1
ATOM 680 N N . LEU A 1 85 ? -2.357 3.364 15.171 1.00 97.00 85 LEU A N 1
ATOM 681 C CA . LEU A 1 85 ? -2.563 4.698 15.727 1.00 97.00 85 LEU A CA 1
ATOM 682 C C . LEU A 1 85 ? -4.034 4.931 16.084 1.00 97.00 85 LEU A C 1
ATOM 684 O O . LEU A 1 85 ? -4.343 5.253 17.226 1.00 97.00 85 LEU A O 1
ATOM 688 N N . MET A 1 86 ? -4.961 4.611 15.178 1.00 96.44 86 MET A N 1
ATOM 689 C CA . MET A 1 86 ? -6.399 4.730 15.450 1.00 96.44 86 MET A CA 1
ATOM 690 C C . MET A 1 86 ? -6.836 3.887 16.654 1.00 96.44 86 MET A C 1
ATOM 692 O O . MET A 1 86 ? -7.664 4.326 17.443 1.00 96.44 86 MET A O 1
ATOM 696 N N . ARG A 1 87 ? -6.225 2.714 16.884 1.00 96.25 87 ARG A N 1
ATOM 697 C CA . ARG A 1 87 ? -6.475 1.925 18.104 1.00 96.25 87 ARG A CA 1
ATOM 698 C C . ARG A 1 87 ? -6.046 2.663 19.380 1.00 96.25 87 ARG A C 1
ATOM 700 O O . ARG A 1 87 ? -6.652 2.438 20.423 1.00 96.25 87 ARG A O 1
ATOM 707 N N . GLY A 1 88 ? -4.991 3.474 19.332 1.00 96.06 88 GLY A N 1
ATOM 708 C CA . GLY A 1 88 ? -4.572 4.325 20.450 1.00 96.06 88 GLY A CA 1
ATOM 709 C C . GLY A 1 88 ? -5.532 5.493 20.678 1.00 96.06 88 GLY A C 1
ATOM 710 O O . GLY A 1 88 ? -5.894 5.752 21.822 1.00 96.06 88 GLY A O 1
ATOM 711 N N . VAL A 1 89 ? -6.023 6.106 19.598 1.00 97.06 89 VAL A N 1
ATOM 712 C CA . VAL A 1 89 ? -7.056 7.155 19.647 1.00 97.06 89 VAL A CA 1
ATOM 713 C C . VAL A 1 89 ? -8.354 6.625 20.265 1.00 97.06 89 VAL A C 1
ATOM 715 O O . VAL A 1 89 ? -8.868 7.222 21.201 1.00 97.06 89 VAL A O 1
ATOM 718 N N . THR A 1 90 ? -8.841 5.447 19.849 1.00 96.50 90 THR A N 1
ATOM 719 C CA . THR A 1 90 ? -10.040 4.816 20.445 1.00 96.50 90 THR A CA 1
ATOM 720 C C . THR A 1 90 ? -9.886 4.545 21.945 1.00 96.50 90 THR A C 1
ATOM 722 O O . THR A 1 90 ? -10.870 4.484 22.673 1.00 96.50 90 THR A O 1
ATOM 725 N N . LYS A 1 91 ? -8.650 4.366 22.422 1.00 96.94 91 LYS A N 1
ATOM 726 C CA . LYS A 1 91 ? -8.341 4.189 23.847 1.00 96.94 91 LYS A CA 1
ATOM 727 C C . LYS A 1 91 ? -8.129 5.511 24.597 1.00 96.94 91 LYS A C 1
ATOM 729 O O . LYS A 1 91 ? -7.864 5.460 25.792 1.00 96.94 91 LYS A O 1
ATOM 734 N N . GLY A 1 92 ? -8.193 6.656 23.916 1.00 95.62 92 GLY A N 1
ATOM 735 C CA . GLY A 1 92 ? -7.982 7.984 24.495 1.00 95.62 92 GLY A CA 1
ATOM 736 C C . GLY A 1 92 ? -6.517 8.367 24.729 1.00 95.62 92 GLY A C 1
ATOM 737 O O . GLY A 1 92 ? -6.250 9.280 25.498 1.00 95.62 92 GLY A O 1
ATOM 738 N N . ALA A 1 93 ? -5.551 7.678 24.108 1.00 96.19 93 ALA A N 1
ATOM 739 C CA . ALA A 1 93 ? -4.125 7.940 24.341 1.00 96.19 93 ALA A CA 1
ATOM 740 C C . ALA A 1 93 ? -3.565 9.144 23.554 1.00 96.19 93 ALA A C 1
ATOM 742 O O . ALA A 1 93 ? -2.477 9.618 23.867 1.00 96.19 93 ALA A O 1
ATOM 743 N N . MET A 1 94 ? -4.255 9.586 22.500 1.00 94.69 94 MET A N 1
ATOM 744 C CA . MET A 1 94 ? -3.835 10.669 21.598 1.00 94.69 94 MET A CA 1
ATOM 745 C C . MET A 1 94 ? -5.038 11.204 20.814 1.00 94.69 94 MET A C 1
ATOM 747 O O . MET A 1 94 ? -6.041 10.497 20.676 1.00 94.69 94 MET A O 1
ATOM 751 N N . THR A 1 95 ? -4.933 12.431 20.295 1.00 97.44 95 THR A N 1
ATOM 752 C CA . THR A 1 95 ? -5.955 13.016 19.410 1.00 97.44 95 THR A CA 1
ATOM 753 C C . THR A 1 95 ? -5.853 12.444 17.991 1.00 97.44 95 THR A C 1
ATOM 755 O O . THR A 1 95 ? -4.832 11.864 17.610 1.00 97.44 95 THR A O 1
ATOM 758 N N . ILE A 1 96 ? -6.920 12.592 17.198 1.00 96.06 96 ILE A N 1
ATOM 759 C CA . ILE A 1 96 ? -6.956 12.132 15.797 1.00 96.06 96 ILE A CA 1
ATOM 760 C C . ILE A 1 96 ? -5.878 12.851 14.974 1.00 96.06 96 ILE A C 1
ATOM 762 O O . ILE A 1 96 ? -5.102 12.208 14.275 1.00 96.06 96 ILE A O 1
ATOM 766 N N . GLU A 1 97 ? -5.750 14.164 15.148 1.00 96.50 97 GLU A N 1
ATOM 767 C CA . GLU A 1 97 ? -4.777 14.995 14.431 1.00 96.50 97 GLU A CA 1
ATOM 768 C C . GLU A 1 97 ? -3.328 14.588 14.718 1.00 96.50 97 GLU A C 1
ATOM 770 O O . GLU A 1 97 ? -2.506 14.481 13.810 1.00 96.50 97 GLU A O 1
ATOM 775 N N . GLN A 1 98 ? -3.008 14.287 15.982 1.00 96.94 98 GLN A N 1
ATOM 776 C CA . GLN A 1 98 ? -1.680 13.804 16.362 1.00 96.94 98 GLN A CA 1
ATOM 777 C C . GLN A 1 98 ? -1.357 12.461 15.699 1.00 96.94 98 GLN A C 1
ATOM 779 O O . GLN A 1 98 ? -0.221 12.232 15.275 1.00 96.94 98 GLN A O 1
ATOM 784 N N . ALA A 1 99 ? -2.346 11.568 15.604 1.00 97.12 99 ALA A N 1
ATOM 785 C CA . ALA A 1 99 ? -2.198 10.296 14.911 1.00 97.12 99 ALA A CA 1
ATOM 786 C C . ALA A 1 99 ? -1.967 10.501 13.406 1.00 97.12 99 ALA A C 1
ATOM 788 O O . ALA A 1 99 ? -1.062 9.884 12.840 1.00 97.12 99 ALA A O 1
ATOM 789 N N . ASP A 1 100 ? -2.720 11.390 12.762 1.00 95.88 100 ASP A N 1
ATOM 790 C CA . ASP A 1 100 ? -2.552 11.670 11.337 1.00 95.88 100 ASP A CA 1
ATOM 791 C C . ASP A 1 100 ? -1.207 12.341 11.036 1.00 95.88 100 ASP A C 1
ATOM 793 O O . ASP A 1 100 ? -0.523 11.931 10.098 1.00 95.88 100 ASP A O 1
ATOM 797 N N . ALA A 1 101 ? -0.744 13.265 11.881 1.00 97.69 101 ALA A N 1
ATOM 798 C CA . ALA A 1 101 ? 0.580 13.873 11.752 1.00 97.69 101 ALA A CA 1
ATOM 799 C C . ALA A 1 101 ? 1.711 12.829 11.837 1.00 97.69 101 ALA A C 1
ATOM 801 O O . ALA A 1 101 ? 2.633 12.822 11.017 1.00 97.69 101 ALA A O 1
ATOM 802 N N . GLN A 1 102 ? 1.635 11.892 12.792 1.00 96.44 102 GLN A N 1
ATOM 803 C CA . GLN A 1 102 ? 2.600 10.787 12.885 1.00 96.44 102 GLN A CA 1
ATOM 804 C C . GLN A 1 102 ? 2.533 9.862 11.667 1.00 96.44 102 GLN A C 1
ATOM 806 O O . GLN A 1 102 ? 3.562 9.377 11.187 1.00 96.44 102 GLN A O 1
ATOM 811 N N . TRP A 1 103 ? 1.324 9.603 11.170 1.00 97.56 103 TRP A N 1
ATOM 812 C CA . TRP A 1 103 ? 1.110 8.766 10.000 1.00 97.56 103 TRP A CA 1
ATOM 813 C C . TRP A 1 103 ? 1.702 9.389 8.732 1.00 97.56 103 TRP A C 1
ATOM 815 O O . TRP A 1 103 ? 2.395 8.679 7.999 1.00 97.56 103 TRP A O 1
ATOM 825 N N . GLN A 1 104 ? 1.498 10.691 8.511 1.00 97.06 104 GLN A N 1
ATOM 826 C CA . GLN A 1 104 ? 2.069 11.424 7.377 1.00 97.06 104 GLN A CA 1
ATOM 827 C C . GLN A 1 104 ? 3.590 11.474 7.449 1.00 97.06 104 GLN A C 1
ATOM 829 O O . GLN A 1 104 ? 4.253 11.037 6.516 1.00 97.06 104 GLN A O 1
ATOM 834 N N . LYS A 1 105 ? 4.157 11.821 8.610 1.00 97.94 105 LYS A N 1
ATOM 835 C CA . LYS A 1 105 ? 5.613 11.792 8.801 1.00 97.94 105 LYS A CA 1
ATOM 836 C C . LYS A 1 105 ? 6.221 10.439 8.419 1.00 97.94 105 LYS A C 1
ATOM 838 O O . LYS A 1 105 ? 7.244 10.360 7.744 1.00 97.94 105 LYS A O 1
ATOM 843 N N . TRP A 1 106 ? 5.575 9.348 8.830 1.00 96.62 106 TRP A N 1
ATOM 844 C CA . TRP A 1 106 ? 6.027 8.005 8.477 1.00 96.62 106 TRP A CA 1
ATOM 845 C C . TRP A 1 106 ? 5.941 7.732 6.970 1.00 96.62 106 TRP A C 1
ATOM 847 O O . TRP A 1 106 ? 6.800 7.035 6.424 1.00 96.62 106 TRP A O 1
ATOM 857 N N . ILE A 1 107 ? 4.893 8.229 6.306 1.00 96.75 107 ILE A N 1
ATOM 858 C CA . ILE A 1 107 ? 4.727 8.128 4.854 1.00 96.75 107 ILE A CA 1
ATOM 859 C C . ILE A 1 107 ? 5.880 8.851 4.163 1.00 96.75 107 ILE A C 1
ATOM 861 O O . ILE A 1 107 ? 6.555 8.226 3.344 1.00 96.75 107 ILE A O 1
ATOM 865 N N . ASP A 1 108 ? 6.148 10.094 4.547 1.00 97.00 108 ASP A N 1
ATOM 866 C CA . ASP A 1 108 ? 7.181 10.934 3.944 1.00 97.00 108 ASP A CA 1
ATOM 867 C C . ASP A 1 108 ? 8.561 10.285 4.090 1.00 97.00 108 ASP A C 1
ATOM 869 O O . ASP A 1 108 ? 9.289 10.107 3.112 1.00 97.00 108 ASP A O 1
ATOM 873 N N . ASP A 1 109 ? 8.888 9.782 5.284 1.00 97.25 109 ASP A N 1
ATOM 874 C CA . ASP A 1 109 ? 10.127 9.040 5.542 1.00 97.25 109 ASP A CA 1
ATOM 875 C C . ASP A 1 109 ? 10.274 7.811 4.624 1.00 97.25 109 ASP A C 1
ATOM 877 O O . ASP A 1 109 ? 11.370 7.469 4.153 1.00 97.25 109 ASP A O 1
ATOM 881 N N . LYS A 1 110 ? 9.168 7.100 4.360 1.00 95.69 110 LYS A N 1
ATOM 882 C CA . LYS A 1 110 ? 9.167 5.955 3.441 1.00 95.69 110 LYS A CA 1
ATOM 883 C C . LYS A 1 110 ? 9.304 6.383 1.994 1.00 95.69 110 LYS A C 1
ATOM 885 O O . LYS A 1 110 ? 10.033 5.710 1.264 1.00 95.69 110 LYS A O 1
ATOM 890 N N . GLU A 1 111 ? 8.623 7.439 1.579 1.00 95.19 111 GLU A N 1
ATOM 891 C CA . GLU A 1 111 ? 8.662 7.940 0.209 1.00 95.19 111 GLU A CA 1
ATOM 892 C C . GLU A 1 111 ? 10.046 8.493 -0.128 1.00 95.19 111 GLU A C 1
ATOM 894 O O . GLU A 1 111 ? 10.630 8.050 -1.115 1.00 95.19 111 GLU A O 1
ATOM 899 N N . ASN A 1 112 ? 10.666 9.255 0.772 1.00 97.06 112 ASN A N 1
ATOM 900 C CA . ASN A 1 112 ? 12.056 9.708 0.656 1.00 97.06 112 ASN A CA 1
ATOM 901 C C . ASN A 1 112 ? 13.041 8.530 0.501 1.00 97.06 112 ASN A C 1
ATOM 903 O O . ASN A 1 112 ? 13.946 8.525 -0.345 1.00 97.06 112 ASN A O 1
ATOM 907 N N . LYS A 1 113 ? 12.838 7.447 1.265 1.00 95.94 113 LYS A N 1
ATOM 908 C CA . LYS A 1 113 ? 13.646 6.221 1.140 1.00 95.94 113 LYS A CA 1
ATOM 909 C C . LYS A 1 113 ? 13.399 5.463 -0.169 1.00 95.94 113 LYS A C 1
ATOM 911 O O . LYS A 1 113 ? 14.287 4.766 -0.662 1.00 95.94 113 LYS A O 1
ATOM 916 N N . VAL A 1 114 ? 12.187 5.516 -0.709 1.00 95.31 114 VAL A N 1
ATOM 917 C CA . VAL A 1 114 ? 11.873 4.925 -2.016 1.00 95.31 114 VAL A CA 1
ATOM 918 C C . VAL A 1 114 ? 12.483 5.759 -3.134 1.00 95.31 114 VAL A C 1
ATOM 920 O O . VAL A 1 114 ? 13.035 5.179 -4.068 1.00 95.31 114 VAL A O 1
ATOM 923 N N . GLU A 1 115 ? 12.438 7.080 -3.019 1.00 95.00 115 GLU A N 1
ATOM 924 C CA . GLU A 1 115 ? 12.924 8.003 -4.036 1.00 95.00 115 GLU A CA 1
ATOM 925 C C . GLU A 1 115 ? 14.442 7.922 -4.194 1.00 95.00 115 GLU A C 1
ATOM 927 O O . GLU A 1 115 ? 14.936 7.693 -5.295 1.00 95.00 115 GLU A O 1
ATOM 932 N N . SER A 1 116 ? 15.188 7.912 -3.088 1.00 96.75 116 SER A N 1
ATOM 933 C CA . SER A 1 116 ? 16.637 7.640 -3.111 1.00 96.75 116 SER A CA 1
ATOM 934 C C . SER A 1 116 ? 16.989 6.308 -3.793 1.00 96.75 116 SER A C 1
ATOM 936 O O . SER A 1 116 ? 17.931 6.235 -4.581 1.00 96.75 116 SER A O 1
ATOM 938 N N . ARG A 1 117 ? 16.204 5.243 -3.572 1.00 95.31 117 ARG A N 1
ATOM 939 C CA . ARG A 1 117 ? 16.396 3.948 -4.260 1.00 95.31 117 ARG A CA 1
ATOM 940 C C . ARG A 1 117 ? 16.037 3.998 -5.743 1.00 95.31 117 ARG A C 1
ATOM 942 O O . ARG A 1 117 ? 16.660 3.288 -6.534 1.00 95.31 117 ARG A O 1
ATOM 949 N N . ARG A 1 118 ? 15.023 4.779 -6.128 1.00 94.81 118 ARG A N 1
ATOM 950 C CA . ARG A 1 118 ? 14.662 5.007 -7.537 1.00 94.81 118 ARG A CA 1
ATOM 951 C C . ARG A 1 118 ? 15.777 5.746 -8.262 1.00 94.81 118 ARG A C 1
ATOM 953 O O . ARG A 1 118 ? 16.169 5.302 -9.336 1.00 94.81 118 ARG A O 1
ATOM 960 N N . GLN A 1 119 ? 16.315 6.803 -7.657 1.00 95.06 119 GLN A N 1
ATOM 961 C CA . GLN A 1 119 ? 17.434 7.573 -8.200 1.00 95.06 119 GLN A CA 1
ATOM 962 C C . GLN A 1 119 ? 18.675 6.693 -8.389 1.00 95.06 119 GLN A C 1
ATOM 964 O O . GLN A 1 119 ? 19.214 6.650 -9.491 1.00 95.06 119 GLN A O 1
ATOM 969 N N . GLN A 1 120 ? 19.043 5.893 -7.379 1.00 94.88 120 GLN A N 1
ATOM 970 C CA . GLN A 1 120 ? 20.128 4.906 -7.488 1.00 94.88 120 GLN A CA 1
ATOM 971 C C . GLN A 1 120 ? 19.877 3.891 -8.611 1.00 94.88 120 GLN A C 1
ATOM 973 O O . GLN A 1 120 ? 20.733 3.651 -9.456 1.00 94.88 120 GLN A O 1
ATOM 978 N N . SER A 1 121 ? 18.665 3.333 -8.680 1.00 93.75 121 SER A N 1
ATOM 979 C CA . SER A 1 121 ? 18.314 2.378 -9.739 1.00 93.75 121 SER A CA 1
ATOM 980 C C . SER A 1 121 ? 18.402 3.019 -11.130 1.00 93.75 121 SER A C 1
ATOM 982 O O . SER A 1 121 ? 18.798 2.358 -12.089 1.00 93.75 121 SER A O 1
ATOM 984 N N . LYS A 1 122 ? 18.047 4.303 -11.258 1.00 92.62 122 LYS A N 1
ATOM 985 C CA . LYS A 1 122 ? 18.143 5.061 -12.510 1.00 92.62 122 LYS A CA 1
ATOM 986 C C . LYS A 1 122 ? 19.604 5.281 -12.918 1.00 92.62 122 LYS A C 1
ATOM 988 O O . LYS A 1 122 ? 19.941 4.958 -14.055 1.00 92.62 122 LYS A O 1
ATOM 993 N N . SER A 1 123 ? 20.471 5.720 -12.002 1.00 94.12 123 SER A N 1
ATOM 994 C CA . SER A 1 123 ? 21.907 5.890 -12.274 1.00 94.12 123 SER A CA 1
ATOM 995 C C . SER A 1 123 ? 22.608 4.564 -12.589 1.00 94.12 123 SER A C 1
ATOM 997 O O . SER A 1 123 ? 23.459 4.494 -13.476 1.00 94.12 123 SER A O 1
ATOM 999 N N . ASP A 1 124 ? 22.218 3.475 -11.923 1.00 92.31 124 ASP A N 1
ATOM 1000 C CA . ASP A 1 124 ? 22.748 2.137 -12.198 1.00 92.31 124 ASP A CA 1
ATOM 1001 C C . ASP A 1 124 ? 22.367 1.672 -13.606 1.00 92.31 124 ASP A C 1
ATOM 1003 O O . ASP A 1 124 ? 23.200 1.143 -14.342 1.00 92.31 124 ASP A O 1
ATOM 1007 N N . LEU A 1 125 ? 21.117 1.910 -14.016 1.00 91.06 125 LEU A N 1
ATOM 1008 C CA . LEU A 1 125 ? 20.660 1.614 -15.373 1.00 91.06 125 LEU A CA 1
ATOM 1009 C C . LEU A 1 125 ? 21.385 2.468 -16.419 1.00 91.06 125 LEU A C 1
ATOM 1011 O O . LEU A 1 125 ? 21.719 1.952 -17.484 1.00 91.06 125 LEU A O 1
ATOM 1015 N N . GLU A 1 126 ? 21.633 3.747 -16.141 1.00 90.62 126 GLU A N 1
ATOM 1016 C CA . GLU A 1 126 ? 22.385 4.646 -17.026 1.00 90.62 126 GLU A CA 1
ATOM 1017 C C . GLU A 1 126 ? 23.843 4.198 -17.172 1.00 90.62 126 GLU A C 1
ATOM 1019 O O . GLU A 1 126 ? 24.317 4.010 -18.293 1.00 90.62 126 GLU A O 1
ATOM 1024 N N . SER A 1 127 ? 24.527 3.908 -16.064 1.00 90.94 127 SER A N 1
ATOM 1025 C CA . SER A 1 127 ? 25.909 3.419 -16.093 1.00 90.94 127 SER A CA 1
ATOM 1026 C C . SER A 1 127 ? 26.033 2.041 -16.750 1.00 90.94 127 SER A C 1
ATOM 1028 O O . SER A 1 127 ? 26.982 1.793 -17.495 1.00 90.94 127 SER A O 1
ATOM 1030 N N . PHE A 1 128 ? 25.063 1.145 -16.537 1.00 90.19 128 PHE A N 1
ATOM 1031 C CA . PHE A 1 128 ? 25.002 -0.142 -17.225 1.00 90.19 128 PHE A CA 1
ATOM 1032 C C . PHE A 1 128 ? 24.819 0.042 -18.733 1.00 90.19 128 PHE A C 1
ATOM 1034 O O . PHE A 1 128 ? 25.513 -0.608 -19.511 1.00 90.19 128 PHE A O 1
ATOM 1041 N N . ARG A 1 129 ? 23.936 0.957 -19.159 1.00 89.81 129 ARG A N 1
ATOM 1042 C CA . ARG A 1 129 ? 23.756 1.274 -20.582 1.00 89.81 129 ARG A CA 1
ATOM 1043 C C . ARG A 1 129 ? 25.050 1.786 -21.206 1.00 89.81 129 ARG A C 1
ATOM 1045 O O . ARG A 1 129 ? 25.440 1.234 -22.224 1.00 89.81 129 ARG A O 1
ATOM 1052 N N . ILE A 1 130 ? 25.738 2.742 -20.572 1.00 90.50 130 ILE A N 1
ATOM 1053 C CA . ILE A 1 130 ? 27.022 3.285 -21.059 1.00 90.50 130 ILE A CA 1
ATOM 1054 C C . ILE A 1 130 ? 28.057 2.163 -21.241 1.00 90.50 130 ILE A C 1
ATOM 1056 O O . ILE A 1 130 ? 28.693 2.077 -22.287 1.00 90.50 130 ILE A O 1
ATOM 1060 N N . LYS A 1 131 ? 28.178 1.249 -20.268 1.00 89.94 131 LYS A N 1
ATOM 1061 C CA . LYS A 1 131 ? 29.107 0.104 -20.346 1.00 89.94 131 LYS A CA 1
ATOM 1062 C C . LYS A 1 131 ? 28.767 -0.875 -21.472 1.00 89.94 131 LYS A C 1
ATOM 1064 O O . LYS A 1 131 ? 29.673 -1.466 -22.047 1.00 89.94 131 LYS A O 1
ATOM 1069 N N . VAL A 1 132 ? 27.480 -1.079 -21.756 1.00 90.44 132 VAL A N 1
ATOM 1070 C CA . VAL A 1 132 ? 27.021 -2.026 -22.785 1.00 90.44 132 VAL A CA 1
ATOM 1071 C C . VAL A 1 132 ? 27.088 -1.424 -24.189 1.00 90.44 132 VAL A C 1
ATOM 1073 O O . VAL A 1 132 ? 27.410 -2.147 -25.126 1.00 90.44 132 VAL A O 1
ATOM 1076 N N . SER A 1 133 ? 26.773 -0.134 -24.360 1.00 85.38 133 SER A N 1
ATOM 1077 C CA . SER A 1 133 ? 26.718 0.507 -25.681 1.00 85.38 133 SER A CA 1
ATOM 1078 C C . SER A 1 133 ? 27.986 1.257 -26.094 1.00 85.38 133 SER A C 1
ATOM 1080 O O . SER A 1 133 ? 28.038 1.697 -27.237 1.00 85.38 133 SER A O 1
ATOM 1082 N N . GLY A 1 134 ? 28.991 1.406 -25.220 1.00 72.75 134 GLY A N 1
ATOM 1083 C CA . GLY A 1 134 ? 30.288 2.041 -25.521 1.00 72.75 134 GLY A CA 1
ATOM 1084 C C . GLY A 1 134 ? 30.239 3.567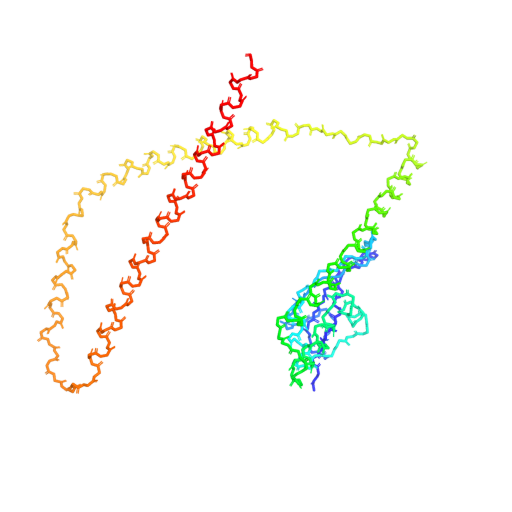 -25.665 1.00 72.75 134 GLY A C 1
ATOM 1085 O O . GLY A 1 134 ? 31.175 4.250 -25.272 1.00 72.75 134 GLY A O 1
ATOM 1086 N N . GLU A 1 135 ? 29.116 4.106 -26.129 1.00 60.31 135 GLU A N 1
ATOM 1087 C CA . GLU A 1 135 ? 28.806 5.530 -26.186 1.00 60.31 135 GLU A CA 1
ATOM 1088 C C . GLU A 1 135 ? 27.389 5.753 -25.646 1.00 60.31 135 GLU A C 1
ATOM 1090 O O . GLU A 1 135 ? 26.474 4.940 -25.854 1.00 60.31 135 GLU A O 1
ATOM 1095 N N . ALA A 1 136 ? 27.202 6.848 -24.906 1.00 55.75 136 ALA A N 1
ATOM 1096 C CA . ALA A 1 136 ? 25.882 7.284 -24.488 1.00 55.75 136 ALA A CA 1
ATOM 1097 C C . ALA A 1 136 ? 25.097 7.641 -25.752 1.00 55.75 136 ALA A C 1
ATOM 1099 O O . ALA A 1 136 ? 25.430 8.608 -26.431 1.00 55.75 136 ALA A O 1
ATOM 1100 N N . LYS A 1 137 ? 24.049 6.874 -26.080 1.00 61.97 137 LYS A N 1
ATOM 1101 C CA . LYS A 1 137 ? 23.055 7.336 -27.053 1.00 61.97 137 LYS A CA 1
ATOM 1102 C C . LYS A 1 137 ? 22.492 8.649 -26.517 1.00 61.97 137 LYS A C 1
ATOM 1104 O O . LYS A 1 137 ? 21.661 8.626 -25.608 1.00 61.97 137 LYS A O 1
ATOM 1109 N N . VAL A 1 138 ? 22.991 9.769 -27.039 1.00 60.31 138 VAL A N 1
ATOM 1110 C CA . VAL A 1 138 ? 22.441 11.098 -26.794 1.00 60.31 138 VAL A CA 1
ATOM 1111 C C . VAL A 1 138 ? 20.967 10.991 -27.144 1.00 60.31 138 VAL A C 1
ATOM 1113 O O . VAL A 1 138 ? 20.608 10.563 -28.243 1.00 60.31 138 VAL A O 1
ATOM 1116 N N . LYS A 1 139 ? 20.098 11.283 -26.175 1.00 57.81 139 LYS A N 1
ATOM 1117 C CA . LYS A 1 139 ? 18.684 11.482 -26.472 1.00 57.81 139 LYS A CA 1
ATOM 1118 C C . LYS A 1 139 ? 18.658 12.645 -27.457 1.00 57.81 139 LYS A C 1
ATOM 1120 O O . LYS A 1 139 ? 18.921 13.772 -27.053 1.00 57.81 139 LYS A O 1
ATOM 1125 N N . VAL A 1 140 ? 18.412 12.366 -28.736 1.00 46.09 140 VAL A N 1
ATOM 1126 C CA . VAL A 1 140 ? 18.035 13.406 -29.689 1.00 46.09 140 VAL A CA 1
ATOM 1127 C C . VAL A 1 140 ? 16.704 13.924 -29.167 1.00 46.09 140 VAL A C 1
ATOM 1129 O O . VAL A 1 140 ? 15.672 13.270 -29.307 1.00 46.09 140 VAL A O 1
ATOM 1132 N N . VAL A 1 141 ? 16.760 15.037 -28.442 1.00 51.06 141 VAL A N 1
ATOM 1133 C CA . VAL A 1 141 ? 15.600 15.887 -28.229 1.00 51.06 141 VAL A CA 1
ATOM 1134 C C . VAL A 1 141 ? 15.356 16.492 -29.602 1.00 51.06 141 VAL A C 1
ATOM 1136 O O . VAL A 1 141 ? 15.992 17.469 -29.978 1.00 51.06 141 VAL A O 1
ATOM 1139 N N . ILE A 1 142 ? 14.536 15.822 -30.411 1.00 48.75 142 ILE A N 1
ATOM 1140 C CA . ILE A 1 142 ? 13.845 16.520 -31.488 1.00 48.75 142 ILE A CA 1
ATOM 1141 C C . ILE A 1 142 ? 13.025 17.564 -30.736 1.00 48.75 142 ILE A C 1
ATOM 1143 O O . ILE A 1 142 ? 12.237 17.207 -29.858 1.00 48.75 142 ILE A O 1
ATOM 1147 N N . ALA A 1 143 ? 13.348 18.833 -30.956 1.00 47.81 143 ALA A N 1
ATOM 1148 C CA . ALA A 1 143 ? 12.633 19.954 -30.387 1.00 47.81 143 ALA A CA 1
ATOM 1149 C C . ALA A 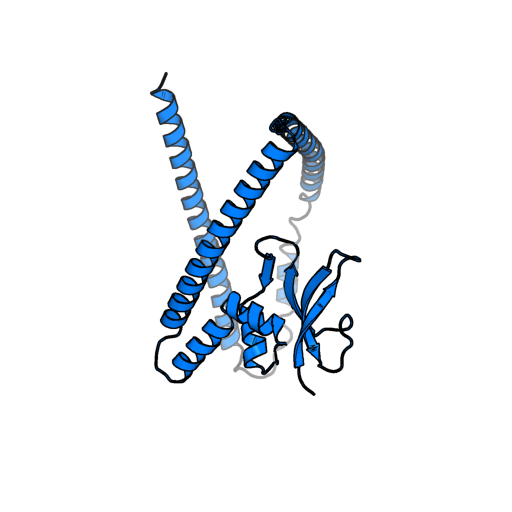1 143 ? 11.198 19.927 -30.934 1.00 47.81 143 ALA A C 1
ATOM 1151 O O . ALA A 1 143 ? 10.894 20.523 -31.959 1.00 47.81 143 ALA A O 1
ATOM 1152 N N . ASP A 1 144 ? 10.313 19.207 -30.248 1.00 47.91 144 ASP A N 1
ATOM 1153 C CA . ASP A 1 144 ? 8.860 19.313 -30.390 1.00 47.91 144 ASP A CA 1
ATOM 1154 C C . ASP A 1 144 ? 8.369 20.613 -29.713 1.00 47.91 144 ASP A C 1
ATOM 1156 O O . ASP A 1 144 ? 7.481 20.602 -28.854 1.00 47.91 144 ASP A O 1
ATOM 1160 N N . GLU A 1 145 ? 9.004 21.736 -30.052 1.00 48.22 145 GLU A N 1
ATOM 1161 C CA . GLU A 1 145 ? 8.496 23.086 -29.784 1.00 48.22 145 GLU A CA 1
ATOM 1162 C C . GLU A 1 145 ? 7.693 23.577 -31.002 1.00 48.22 145 GLU A C 1
ATOM 1164 O O . GLU A 1 145 ? 6.597 24.107 -30.838 1.00 48.22 145 GLU A O 1
ATOM 1169 N N . GLU A 1 146 ? 8.102 23.225 -32.228 1.00 49.31 146 GLU A N 1
ATOM 1170 C CA . GLU A 1 146 ? 7.394 23.643 -33.451 1.00 49.31 146 GLU A CA 1
ATOM 1171 C C . GLU A 1 146 ? 6.070 22.888 -33.708 1.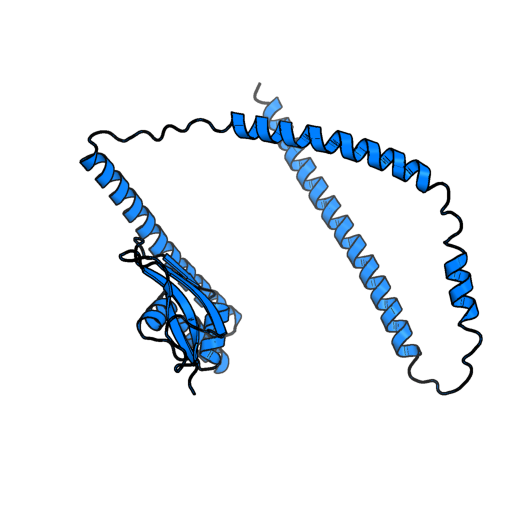00 49.31 146 GLU A C 1
ATOM 1173 O O . GLU A 1 146 ? 5.179 23.399 -34.385 1.00 49.31 146 GLU A O 1
ATOM 1178 N N . THR A 1 147 ? 5.862 21.696 -33.132 1.00 45.00 147 THR A N 1
ATOM 1179 C CA . THR A 1 147 ? 4.586 20.958 -33.274 1.00 45.00 147 THR A CA 1
ATOM 1180 C C . THR A 1 147 ? 3.536 21.346 -32.235 1.00 45.00 147 THR A C 1
ATOM 1182 O O . THR A 1 147 ? 2.357 21.042 -32.420 1.00 45.00 147 THR A O 1
ATOM 1185 N N . LYS A 1 148 ? 3.922 22.065 -31.173 1.00 46.41 148 LYS A N 1
ATOM 1186 C CA . LYS A 1 148 ? 2.976 22.628 -30.200 1.00 46.41 148 LYS A CA 1
ATOM 1187 C C . LYS A 1 148 ? 2.457 23.986 -30.651 1.00 46.41 148 LYS A C 1
ATOM 1189 O O . LYS A 1 148 ? 1.260 24.212 -30.527 1.00 46.41 148 LYS A O 1
ATOM 1194 N N . GLU A 1 149 ? 3.290 24.825 -31.267 1.00 47.66 149 GLU A N 1
ATOM 1195 C CA . GLU A 1 149 ? 2.829 26.087 -31.864 1.00 47.66 149 GLU A CA 1
ATOM 1196 C C . GLU A 1 149 ? 1.965 25.858 -33.113 1.00 47.66 149 GLU A C 1
ATOM 1198 O O . GLU A 1 149 ? 0.914 26.480 -33.253 1.00 47.66 149 GLU A O 1
ATOM 1203 N N . ALA A 1 150 ? 2.308 24.885 -33.966 1.00 46.12 150 ALA A N 1
ATOM 1204 C CA . ALA A 1 150 ? 1.471 24.536 -35.117 1.00 46.12 150 ALA A CA 1
ATOM 1205 C C . ALA A 1 150 ? 0.143 23.845 -34.728 1.00 46.12 150 ALA A C 1
ATOM 1207 O O . ALA A 1 150 ? -0.848 23.972 -35.447 1.00 46.12 150 ALA A O 1
ATOM 1208 N N . ALA A 1 151 ? 0.082 23.153 -33.583 1.00 43.69 151 ALA A N 1
ATOM 1209 C CA . ALA A 1 151 ? -1.169 22.607 -33.046 1.00 43.69 151 ALA A CA 1
ATOM 1210 C C . ALA A 1 151 ? -2.020 23.679 -32.339 1.00 43.69 151 ALA A C 1
ATOM 1212 O O . ALA A 1 151 ? -3.246 23.662 -32.456 1.00 43.69 151 ALA A O 1
ATOM 1213 N N . HIS A 1 152 ? -1.384 24.649 -31.673 1.00 41.22 152 HIS A N 1
ATOM 1214 C CA . HIS A 1 152 ? -2.073 25.789 -31.065 1.00 41.22 152 HIS A CA 1
ATOM 1215 C C . HIS A 1 152 ? -2.613 26.769 -32.123 1.00 41.22 152 HIS A C 1
ATOM 1217 O O . HIS A 1 152 ? -3.670 27.359 -31.926 1.00 41.22 152 HIS A O 1
ATOM 1223 N N . ALA A 1 153 ? -1.956 26.887 -33.283 1.00 43.19 153 ALA A N 1
ATOM 1224 C CA . ALA A 1 153 ? -2.448 27.670 -34.419 1.00 43.19 153 ALA A CA 1
ATOM 1225 C C . ALA A 1 153 ? -3.596 26.984 -35.189 1.00 43.19 153 ALA A C 1
ATOM 1227 O O . ALA A 1 153 ? -4.445 27.666 -35.762 1.00 43.19 153 ALA A O 1
ATOM 1228 N N . PHE A 1 154 ? -3.667 25.646 -35.191 1.00 39.34 154 PHE A N 1
ATOM 1229 C CA . PHE A 1 154 ? -4.757 24.911 -35.846 1.00 39.34 154 PHE A CA 1
ATOM 1230 C C . PHE A 1 154 ? -6.058 24.919 -35.024 1.00 39.34 154 PHE A C 1
ATOM 1232 O O . PHE A 1 154 ? -7.140 24.957 -35.598 1.00 39.34 154 PHE A O 1
ATOM 1239 N N . MET A 1 155 ? -5.977 24.949 -33.688 1.00 42.22 155 MET A N 1
ATOM 1240 C CA . MET A 1 155 ? -7.168 24.969 -32.820 1.00 42.22 155 MET A CA 1
ATOM 1241 C C . MET A 1 155 ? -7.807 26.359 -32.647 1.00 42.22 155 MET A C 1
ATOM 1243 O O . MET A 1 155 ? -8.962 26.434 -32.241 1.00 42.22 155 MET A O 1
ATOM 1247 N N . VAL A 1 156 ? -7.107 27.454 -32.972 1.00 44.44 156 VAL A N 1
ATOM 1248 C CA . VAL A 1 156 ? -7.643 28.825 -32.816 1.00 44.44 156 VAL A CA 1
ATOM 1249 C C . VAL A 1 156 ? -8.384 29.323 -34.068 1.00 44.44 156 VAL A C 1
ATOM 1251 O O . VAL A 1 156 ? -9.275 30.157 -33.946 1.00 44.44 156 VAL A O 1
ATOM 1254 N N . ASN A 1 157 ? -8.114 28.771 -35.256 1.00 47.75 157 ASN A N 1
ATOM 1255 C CA . ASN A 1 157 ? -8.808 29.179 -36.489 1.00 47.75 157 ASN A CA 1
ATOM 1256 C C . ASN A 1 157 ? -10.095 28.389 -36.792 1.00 47.75 157 ASN A C 1
ATOM 1258 O O . ASN A 1 157 ? -10.899 28.853 -37.591 1.00 47.75 157 ASN A O 1
ATOM 1262 N N . ASP A 1 158 ? -10.321 27.234 -36.158 1.00 41.06 158 ASP A N 1
ATOM 1263 C CA . ASP A 1 158 ? -11.566 26.454 -36.319 1.00 41.06 158 ASP A CA 1
ATOM 1264 C C . ASP A 1 158 ? -12.659 26.874 -35.309 1.00 41.06 158 ASP A C 1
ATOM 1266 O O . ASP A 1 158 ? -13.839 26.606 -35.506 1.00 41.06 158 ASP A O 1
ATOM 1270 N N . ALA A 1 159 ? -12.283 27.584 -34.236 1.00 42.38 159 ALA A N 1
ATOM 1271 C CA . ALA A 1 159 ? -13.203 28.040 -33.189 1.00 42.38 159 ALA A CA 1
ATOM 1272 C C . ALA A 1 159 ? -13.750 29.466 -33.405 1.00 42.38 159 ALA A C 1
ATOM 1274 O O . ALA A 1 159 ? -14.754 29.836 -32.797 1.00 42.38 159 ALA A O 1
ATOM 1275 N N . THR A 1 160 ? -13.130 30.285 -34.259 1.00 39.19 160 THR A N 1
ATOM 1276 C CA . THR A 1 160 ? -13.566 31.675 -34.496 1.00 39.19 160 THR A CA 1
ATOM 1277 C C . THR A 1 160 ? -14.600 31.804 -35.616 1.00 39.19 160 THR A C 1
ATOM 1279 O O . THR A 1 160 ? -15.401 32.736 -35.582 1.00 39.19 160 THR A O 1
ATOM 1282 N N . ASP A 1 161 ? -14.685 30.830 -36.526 1.00 41.34 161 ASP A N 1
ATOM 1283 C CA . ASP A 1 161 ? -15.703 30.801 -37.592 1.00 41.34 161 ASP A CA 1
ATOM 1284 C C . ASP A 1 161 ? -17.035 30.166 -37.127 1.00 41.34 161 ASP A C 1
ATOM 1286 O O . ASP A 1 161 ? -18.099 30.429 -37.690 1.00 41.34 161 ASP A O 1
ATOM 1290 N N . SER A 1 162 ? -17.017 29.377 -36.042 1.00 41.00 162 SER A N 1
ATOM 1291 C CA . SER A 1 162 ? -18.226 28.789 -35.443 1.00 41.00 162 SER A CA 1
ATOM 1292 C C . SER A 1 162 ? -18.878 29.662 -34.366 1.00 41.00 162 SER A C 1
ATOM 1294 O O . SER A 1 162 ? -20.063 29.497 -34.097 1.00 41.00 162 SER A O 1
ATOM 1296 N N . VAL A 1 163 ? -18.149 30.597 -33.746 1.00 41.66 163 VAL A N 1
ATOM 1297 C CA . VAL A 1 163 ? -18.711 31.503 -32.723 1.00 41.66 163 VAL A CA 1
ATOM 1298 C C . VAL A 1 163 ? -19.276 32.781 -33.350 1.00 41.66 163 VAL A C 1
ATOM 1300 O O . VAL A 1 163 ? -20.324 33.247 -32.911 1.00 41.66 163 VAL A O 1
ATOM 1303 N N . ALA A 1 164 ? -18.683 33.297 -34.434 1.00 43.03 164 ALA A N 1
ATOM 1304 C CA . ALA A 1 164 ? -19.232 34.451 -35.154 1.00 43.03 164 ALA A CA 1
ATOM 1305 C C . ALA A 1 164 ? -20.589 34.141 -35.815 1.00 43.03 164 ALA A C 1
ATOM 1307 O O . ALA A 1 164 ? -21.485 34.979 -35.813 1.00 43.03 164 ALA A O 1
ATOM 1308 N N . LYS A 1 165 ? -20.784 32.904 -36.292 1.00 42.31 165 LYS A N 1
ATOM 1309 C CA . LYS A 1 165 ? -22.039 32.479 -36.927 1.00 42.31 165 LYS A CA 1
ATOM 1310 C C . LYS A 1 165 ? -23.163 32.164 -35.935 1.00 42.31 165 LYS A C 1
ATOM 1312 O O . LYS A 1 165 ? -24.326 32.359 -36.258 1.00 42.31 165 LYS A O 1
ATOM 1317 N N . VAL A 1 166 ? -22.819 31.736 -34.719 1.00 38.69 166 VAL A N 1
ATOM 1318 C CA . VAL A 1 166 ? -23.791 31.478 -33.642 1.00 38.69 166 VAL A CA 1
ATOM 1319 C C . VAL A 1 166 ? -24.184 32.773 -32.920 1.00 38.69 166 VAL A C 1
ATOM 1321 O O . VAL A 1 166 ? -25.313 32.892 -32.458 1.00 38.69 166 VAL A O 1
ATOM 1324 N N . HIS A 1 167 ? -23.304 33.779 -32.856 1.00 36.16 167 HIS A N 1
ATOM 1325 C CA . HIS A 1 167 ? -23.646 35.071 -32.253 1.00 36.16 167 HIS A CA 1
ATOM 1326 C C . HIS A 1 167 ? -24.594 35.899 -33.135 1.00 36.16 167 HIS A C 1
ATOM 1328 O O . HIS A 1 167 ? -25.508 36.530 -32.615 1.00 36.16 167 HIS A O 1
ATOM 1334 N N . GLU A 1 168 ? -24.437 35.847 -34.461 1.00 40.16 168 GLU A N 1
ATOM 1335 C CA . GLU A 1 168 ? -25.342 36.531 -35.398 1.00 40.16 168 GLU A CA 1
ATOM 1336 C C . GLU A 1 168 ? -26.733 35.857 -35.448 1.00 40.16 168 GLU A C 1
ATOM 1338 O O . GLU A 1 168 ? -27.744 36.546 -35.535 1.00 40.16 168 GLU A O 1
ATOM 1343 N N . GLU A 1 169 ? -26.811 34.532 -35.249 1.00 39.03 169 GLU A N 1
ATOM 1344 C CA . GLU A 1 169 ? -28.079 33.780 -35.176 1.00 39.03 169 GLU A CA 1
ATOM 1345 C C . GLU A 1 169 ? -28.799 33.918 -33.812 1.00 39.03 169 GLU A C 1
ATOM 1347 O O . GLU A 1 169 ? -30.027 33.882 -33.753 1.00 39.03 169 GLU A O 1
ATOM 1352 N N . ILE A 1 170 ? -28.069 34.154 -32.711 1.00 38.19 170 ILE A N 1
ATOM 1353 C CA . ILE A 1 170 ? -28.664 34.440 -31.389 1.00 38.19 170 ILE A CA 1
ATOM 1354 C C . ILE A 1 170 ? -29.164 35.893 -31.301 1.00 38.19 170 ILE A C 1
ATOM 1356 O O . ILE A 1 170 ? -30.189 36.145 -30.671 1.00 38.19 170 ILE A O 1
ATOM 1360 N N . VAL A 1 171 ? -28.509 36.856 -31.958 1.00 38.66 171 VAL A N 1
ATOM 1361 C CA . VAL A 1 171 ? -28.951 38.265 -31.945 1.00 38.66 171 VAL A CA 1
ATOM 1362 C C . VAL A 1 171 ? -30.245 38.476 -32.748 1.00 38.66 171 VAL A C 1
ATOM 1364 O O . VAL A 1 171 ? -31.048 39.329 -32.376 1.00 38.66 171 VAL A O 1
ATOM 1367 N N . GLU A 1 172 ? -30.515 37.663 -33.774 1.00 42.75 172 GLU A N 1
ATOM 1368 C CA . GLU A 1 172 ? -31.776 37.725 -34.534 1.00 42.75 172 GLU A CA 1
ATOM 1369 C C . GLU A 1 172 ? -32.940 36.968 -33.851 1.00 42.75 172 GLU A C 1
ATOM 1371 O O . GLU A 1 172 ? -34.100 37.260 -34.125 1.00 42.75 172 GLU A O 1
ATOM 1376 N N . GLN A 1 173 ? -32.667 36.064 -32.895 1.00 39.97 173 GLN A N 1
ATOM 1377 C CA . GLN A 1 173 ? -33.697 35.321 -32.138 1.00 39.97 173 GLN A CA 1
ATOM 1378 C C . GLN A 1 173 ? -33.990 35.863 -30.725 1.00 39.97 173 GLN A C 1
ATOM 1380 O O . GLN A 1 173 ? -34.920 35.394 -30.072 1.00 39.97 173 GLN A O 1
ATOM 1385 N N . VAL A 1 174 ? -33.253 36.871 -30.245 1.00 35.19 174 VAL A N 1
ATOM 1386 C CA . VAL A 1 174 ? -33.498 37.531 -28.940 1.00 35.19 174 VAL A CA 1
ATOM 1387 C C . VAL A 1 174 ? -34.295 38.845 -29.091 1.00 35.19 174 VAL A C 1
ATOM 1389 O O . VAL A 1 174 ? -34.560 39.540 -28.114 1.00 35.19 174 VAL A O 1
ATOM 1392 N N . ALA A 1 175 ? -34.781 39.158 -30.298 1.00 35.06 175 ALA A N 1
ATOM 1393 C CA . ALA A 1 175 ? -35.699 40.277 -30.536 1.00 35.06 175 ALA A CA 1
ATOM 1394 C C . ALA A 1 175 ? -37.183 39.967 -30.218 1.00 35.06 175 ALA A C 1
ATOM 1396 O O . ALA A 1 175 ? -37.980 40.899 -30.186 1.00 35.06 175 ALA A O 1
ATOM 1397 N N . ASP A 1 176 ? -37.544 38.711 -29.911 1.00 39.91 176 ASP A N 1
ATOM 1398 C CA . ASP A 1 176 ? -38.941 38.272 -29.699 1.00 39.91 176 ASP A CA 1
ATOM 1399 C C . ASP A 1 176 ? -39.221 37.643 -28.311 1.00 39.91 176 ASP A C 1
ATOM 1401 O O . ASP A 1 176 ? -40.213 36.942 -28.125 1.00 39.91 176 ASP A O 1
ATOM 1405 N N . VAL A 1 177 ? -38.388 37.888 -27.290 1.00 38.44 177 VAL A N 1
ATOM 1406 C CA . VAL A 1 177 ? -38.655 37.415 -25.909 1.00 38.44 177 VAL A CA 1
ATOM 1407 C C . VAL A 1 177 ? -38.629 38.581 -24.919 1.00 38.44 177 VAL A C 1
ATOM 1409 O O . VAL A 1 177 ? -37.896 38.591 -23.933 1.00 38.44 177 VAL A O 1
ATOM 1412 N N . ALA A 1 178 ? -39.457 39.587 -25.199 1.00 37.19 178 ALA A N 1
ATOM 1413 C CA . ALA A 1 178 ? -39.907 40.566 -24.209 1.00 37.19 178 ALA A CA 1
ATOM 1414 C C . ALA A 1 178 ? -41.257 40.170 -23.565 1.00 37.19 178 ALA A C 1
ATOM 1416 O O . ALA A 1 178 ? -41.635 40.767 -22.564 1.00 37.19 178 ALA A O 1
ATOM 1417 N N . ASP A 1 179 ? -41.930 39.124 -24.065 1.00 42.41 179 ASP A N 1
ATOM 1418 C CA . ASP A 1 179 ? -43.297 38.754 -23.651 1.00 42.41 179 ASP A CA 1
ATOM 1419 C C . ASP A 1 179 ? -43.404 37.592 -22.637 1.00 42.41 179 ASP A C 1
ATOM 1421 O O . ASP A 1 179 ? -44.478 37.334 -22.106 1.00 42.41 179 ASP A O 1
ATOM 1425 N N . VAL A 1 180 ? -42.319 36.893 -22.273 1.00 35.09 180 VAL A N 1
ATOM 1426 C CA . VAL A 1 180 ? -42.426 35.687 -21.403 1.00 35.09 180 VAL A CA 1
ATOM 1427 C C . VAL A 1 180 ? -42.242 35.990 -19.904 1.00 35.09 180 VAL A C 1
ATOM 1429 O O . VAL A 1 180 ? -42.513 35.151 -19.046 1.00 35.09 180 VAL A O 1
ATOM 1432 N N . LYS A 1 181 ? -41.842 37.215 -19.537 1.00 35.06 181 LYS A N 1
ATOM 1433 C CA . LYS A 1 181 ? -41.731 37.613 -18.120 1.00 35.06 181 LYS A CA 1
ATOM 1434 C C . LYS A 1 181 ? -43.093 37.946 -17.493 1.00 35.06 181 LYS A C 1
ATOM 1436 O O . LYS A 1 181 ? -43.236 37.803 -16.283 1.00 35.06 181 LYS A O 1
ATOM 1441 N N . GLU A 1 182 ? -44.088 38.320 -18.298 1.00 37.53 182 GLU A N 1
ATOM 1442 C CA . GLU A 1 182 ? -45.462 38.554 -17.827 1.00 37.53 182 GLU A CA 1
ATOM 1443 C C . GLU A 1 182 ? -46.292 37.253 -17.761 1.00 37.53 182 GLU A C 1
ATOM 1445 O O . GLU A 1 182 ? -47.137 37.113 -16.879 1.00 37.53 182 GLU A O 1
ATOM 1450 N N . GLU A 1 183 ? -45.970 36.228 -18.560 1.00 37.06 183 GLU A N 1
ATOM 1451 C CA . GLU A 1 183 ? -46.730 34.962 -18.594 1.00 37.06 183 GLU A CA 1
ATOM 1452 C C . GLU A 1 183 ? -46.434 34.017 -17.399 1.00 37.06 183 GLU A C 1
ATOM 1454 O O . GLU A 1 183 ? -47.267 33.197 -17.000 1.00 37.06 183 GLU A O 1
ATOM 1459 N N . ILE A 1 184 ? -45.274 34.162 -16.745 1.00 36.03 184 ILE A N 1
ATOM 1460 C CA . ILE A 1 184 ? -44.929 33.398 -15.526 1.00 36.03 184 ILE A CA 1
ATOM 1461 C C . ILE A 1 184 ? -45.537 34.057 -14.268 1.00 36.03 184 ILE A C 1
ATOM 1463 O O . ILE A 1 184 ? -45.846 33.374 -13.295 1.00 36.03 184 ILE A O 1
ATOM 1467 N N . LEU A 1 185 ? -45.790 35.370 -14.292 1.00 35.91 185 LEU A N 1
ATOM 1468 C CA . LEU A 1 185 ? -46.430 36.100 -13.187 1.00 35.91 185 LEU A CA 1
ATOM 1469 C C . LEU A 1 185 ? -47.966 35.941 -13.180 1.00 35.91 185 LEU A C 1
ATOM 1471 O O . LEU A 1 185 ? -48.575 35.904 -12.108 1.00 35.91 185 LEU A O 1
ATOM 1475 N N . GLU A 1 186 ? -48.601 35.745 -14.340 1.00 41.59 186 GLU A N 1
ATOM 1476 C CA . GLU A 1 186 ? -50.045 35.453 -14.422 1.00 41.59 186 GLU A CA 1
ATOM 1477 C C . GLU A 1 186 ? -50.402 33.976 -14.163 1.00 41.59 186 GLU A C 1
ATOM 1479 O O . GLU A 1 186 ? -51.513 33.668 -13.726 1.00 41.59 186 GLU A O 1
ATOM 1484 N N . THR A 1 187 ? -49.464 33.041 -14.351 1.00 32.50 187 THR A N 1
ATOM 1485 C CA . THR A 1 187 ? -49.691 31.616 -14.033 1.00 32.50 187 THR A CA 1
ATOM 1486 C C . THR A 1 187 ? -49.519 31.292 -12.547 1.00 32.50 187 THR A C 1
ATOM 1488 O O . THR A 1 187 ? -50.152 30.356 -12.058 1.00 32.50 187 THR A O 1
ATOM 1491 N N . VAL A 1 188 ? -48.756 32.098 -11.802 1.00 35.44 188 VAL A N 1
ATOM 1492 C CA . VAL A 1 188 ? -48.627 31.968 -10.339 1.00 35.44 188 VAL A CA 1
ATOM 1493 C C . VAL A 1 188 ? -49.823 32.605 -9.615 1.00 35.44 188 VAL A C 1
ATOM 1495 O O . VAL A 1 188 ? -50.365 32.006 -8.692 1.00 35.44 188 VAL A O 1
ATOM 1498 N N . THR A 1 189 ? -50.348 33.734 -10.102 1.00 38.53 189 THR A N 1
ATOM 1499 C CA . THR A 1 189 ? -51.502 34.423 -9.481 1.00 38.53 189 THR A CA 1
ATOM 1500 C C . THR A 1 189 ? -52.858 33.755 -9.750 1.00 38.53 189 THR A C 1
ATOM 1502 O O . THR A 1 189 ? -53.820 33.995 -9.023 1.00 38.53 189 THR A O 1
ATOM 1505 N N . LYS A 1 190 ? -52.956 32.853 -10.739 1.00 38.12 190 LYS A N 1
ATOM 1506 C CA . LYS A 1 190 ? -54.162 32.033 -10.987 1.00 38.12 190 LYS A CA 1
ATOM 1507 C C . LYS A 1 190 ? -54.193 30.719 -10.189 1.00 38.12 190 LYS A C 1
ATOM 1509 O O . LYS A 1 190 ? -55.247 30.090 -10.107 1.00 38.12 190 LYS A O 1
ATOM 1514 N N . ALA A 1 191 ? -53.069 30.302 -9.605 1.00 33.19 191 ALA A N 1
ATOM 1515 C CA . ALA A 1 191 ? -52.984 29.110 -8.758 1.00 33.19 191 ALA A CA 1
ATOM 1516 C C . ALA A 1 191 ? -53.268 29.402 -7.269 1.00 33.19 191 ALA A C 1
ATOM 1518 O O . ALA A 1 191 ? -53.503 28.471 -6.504 1.00 33.19 191 ALA A O 1
ATOM 1519 N N . GLU A 1 192 ? -53.299 30.677 -6.872 1.00 34.06 192 GLU A N 1
ATOM 1520 C CA . GLU A 1 192 ? -53.436 31.113 -5.474 1.00 34.06 192 GLU A CA 1
ATOM 1521 C C . GLU A 1 192 ? -54.895 31.378 -5.033 1.00 34.06 192 GLU A C 1
ATOM 1523 O O . GLU A 1 192 ? -55.162 31.541 -3.850 1.00 34.06 192 GLU A O 1
ATOM 1528 N N . GLU A 1 193 ? -55.883 31.338 -5.940 1.00 34.12 193 GLU A N 1
ATOM 1529 C CA . GLU A 1 193 ? -57.299 31.608 -5.601 1.00 34.12 193 GLU A CA 1
ATOM 1530 C C . GLU A 1 193 ? -58.157 30.341 -5.352 1.00 34.12 193 GLU A C 1
ATOM 1532 O O . GLU A 1 193 ? -59.367 30.435 -5.153 1.00 34.12 193 GLU A O 1
ATOM 1537 N N . VAL A 1 194 ? -57.574 29.132 -5.356 1.00 36.91 194 VAL A N 1
ATOM 1538 C CA . VAL A 1 194 ? -58.318 27.880 -5.083 1.00 36.91 194 VAL A CA 1
ATOM 1539 C C . VAL A 1 194 ? -57.513 26.927 -4.197 1.00 36.91 194 VAL A C 1
ATOM 1541 O O . VAL A 1 194 ? -57.068 25.879 -4.652 1.00 36.91 194 VAL A O 1
ATOM 1544 N N . ALA A 1 195 ? -57.347 27.269 -2.920 1.00 28.81 195 ALA A N 1
ATOM 1545 C CA . ALA A 1 195 ? -57.154 26.297 -1.834 1.00 28.81 195 ALA A CA 1
ATOM 1546 C C . ALA A 1 195 ? -57.312 26.972 -0.461 1.00 28.81 195 ALA A C 1
ATOM 1548 O O . ALA A 1 195 ? -56.442 26.897 0.400 1.00 28.81 195 ALA A O 1
ATOM 1549 N N . ASP A 1 196 ? -58.448 27.629 -0.258 1.00 31.09 196 ASP A N 1
ATOM 1550 C CA . ASP A 1 196 ? -58.948 27.960 1.073 1.00 31.09 196 ASP A CA 1
ATOM 1551 C C . ASP A 1 196 ? -59.618 26.688 1.629 1.00 31.09 196 ASP A C 1
ATOM 1553 O O . ASP A 1 196 ? -60.770 26.423 1.296 1.00 31.09 196 ASP A O 1
ATOM 1557 N N . ASP A 1 197 ? -58.857 25.814 2.309 1.00 31.36 197 ASP A N 1
ATOM 1558 C CA . ASP A 1 197 ? -59.319 25.040 3.480 1.00 31.36 197 ASP A CA 1
ATOM 1559 C C . ASP A 1 197 ? -58.217 24.120 4.078 1.00 31.36 197 ASP A C 1
ATOM 1561 O O . ASP A 1 197 ? -57.658 23.252 3.406 1.00 31.36 197 ASP A O 1
ATOM 1565 N N . VAL A 1 198 ? -58.047 24.228 5.405 1.00 26.80 198 VAL A N 1
ATOM 1566 C CA . VAL A 1 198 ? -57.403 23.301 6.372 1.00 26.80 198 VAL A CA 1
ATOM 1567 C C . VAL A 1 198 ? -55.912 23.500 6.767 1.00 26.80 198 VAL A C 1
ATOM 1569 O O . VAL A 1 198 ? -55.001 22.882 6.226 1.00 26.80 198 VAL A O 1
ATOM 1572 N N . LYS A 1 199 ? -55.772 24.167 7.932 1.00 29.55 199 LYS A N 1
ATOM 1573 C CA . LYS A 1 199 ? -54.784 24.052 9.042 1.00 29.55 199 LYS A CA 1
ATOM 1574 C C . LYS A 1 199 ? -53.395 24.710 8.927 1.00 29.55 199 LYS A C 1
ATOM 1576 O O . LYS A 1 199 ? -52.410 24.101 8.519 1.00 29.55 199 LYS A O 1
ATOM 1581 N N . GLU A 1 200 ? -53.350 25.914 9.505 1.00 38.53 200 GLU A N 1
ATOM 1582 C CA . GLU A 1 200 ? -52.203 26.660 10.042 1.00 38.53 200 GLU A CA 1
ATOM 1583 C C . GLU A 1 200 ? -51.405 25.851 11.085 1.00 38.53 200 GLU A C 1
ATOM 1585 O O . GLU A 1 200 ? -51.896 25.613 12.184 1.00 38.53 200 GLU A O 1
ATOM 1590 N N . GLU A 1 201 ? -50.180 25.444 10.746 1.00 35.72 201 GLU A N 1
ATOM 1591 C CA . GLU A 1 201 ? -49.033 25.379 11.686 1.00 35.72 201 GLU A CA 1
ATOM 1592 C C . GLU A 1 201 ? -47.699 25.031 10.987 1.00 35.72 201 GLU A C 1
ATOM 1594 O O . GLU A 1 201 ? -46.665 24.996 11.639 1.00 35.72 201 GLU A O 1
ATOM 1599 N N . THR A 1 202 ? -47.675 24.803 9.665 1.00 31.86 202 THR A N 1
ATOM 1600 C CA . THR A 1 202 ? -46.457 24.374 8.932 1.00 31.86 202 THR A CA 1
ATOM 1601 C C . THR A 1 202 ? -45.978 25.339 7.841 1.00 31.86 202 THR A C 1
ATOM 1603 O O . THR A 1 202 ? -45.014 25.036 7.150 1.00 31.86 202 THR A O 1
ATOM 1606 N N . VAL A 1 203 ? -46.613 26.507 7.684 1.00 35.53 203 VAL A N 1
ATOM 1607 C CA . VAL A 1 203 ? -46.293 27.459 6.599 1.00 35.53 203 VAL A CA 1
ATOM 1608 C C . VAL A 1 203 ? -45.236 28.491 7.022 1.00 35.53 203 VAL A C 1
ATOM 1610 O O . VAL A 1 203 ? -44.341 28.794 6.242 1.00 35.53 203 VAL A O 1
ATOM 1613 N N . ALA A 1 204 ? -45.243 28.938 8.284 1.00 37.44 204 ALA A N 1
ATOM 1614 C CA . ALA A 1 204 ? -44.281 29.933 8.774 1.00 37.44 204 ALA A CA 1
ATOM 1615 C C . ALA A 1 204 ? -42.830 29.409 8.850 1.00 37.44 204 ALA A C 1
ATOM 1617 O O . ALA A 1 204 ? -41.891 30.166 8.647 1.00 37.44 204 ALA A O 1
ATOM 1618 N N . GLU A 1 205 ? -42.632 28.107 9.091 1.00 37.56 205 GLU A N 1
ATOM 1619 C CA . GLU A 1 205 ? -41.289 27.505 9.184 1.00 37.56 205 GLU A CA 1
ATOM 1620 C C . GLU A 1 205 ? -40.668 27.223 7.801 1.00 37.56 205 GLU A C 1
ATOM 1622 O O . GLU A 1 205 ? -39.461 27.046 7.686 1.00 37.56 205 GLU A O 1
ATOM 1627 N N . VAL A 1 206 ? -41.472 27.203 6.730 1.00 34.44 206 VAL A N 1
ATOM 1628 C CA . VAL A 1 206 ? -40.993 26.939 5.360 1.00 34.44 206 VAL A CA 1
ATOM 1629 C C . VAL A 1 206 ? -40.673 28.241 4.617 1.00 34.44 206 VAL A C 1
ATOM 1631 O O . VAL A 1 206 ? -39.759 28.252 3.797 1.00 34.44 206 VAL A O 1
ATOM 1634 N N . GLU A 1 207 ? -41.353 29.348 4.932 1.00 37.12 207 GLU A N 1
ATOM 1635 C CA . GLU A 1 207 ? -41.031 30.666 4.362 1.00 37.12 207 GLU A CA 1
ATOM 1636 C C . GLU A 1 207 ? -39.697 31.221 4.882 1.00 37.12 207 GLU A C 1
ATOM 1638 O O . GLU A 1 207 ? -38.889 31.684 4.076 1.00 37.12 207 GLU A O 1
ATOM 1643 N N . ASP A 1 208 ? -39.403 31.096 6.181 1.00 35.78 208 ASP A N 1
ATOM 1644 C CA . ASP A 1 208 ? -38.123 31.563 6.739 1.00 35.78 208 ASP A CA 1
ATOM 1645 C C . ASP A 1 208 ? -36.923 30.793 6.154 1.00 35.78 208 ASP A C 1
ATOM 1647 O O . ASP A 1 208 ? -35.908 31.398 5.809 1.00 35.78 208 ASP A O 1
ATOM 1651 N N . VAL A 1 209 ? -37.062 29.482 5.923 1.00 40.44 209 VAL A N 1
ATOM 1652 C CA . VAL A 1 209 ? -35.993 28.639 5.350 1.00 40.44 209 VAL A CA 1
ATOM 1653 C C . VAL A 1 209 ? -35.711 28.977 3.881 1.00 40.44 209 VAL A C 1
ATOM 1655 O O . VAL A 1 209 ? -34.569 28.884 3.431 1.00 40.44 209 VAL A O 1
ATOM 1658 N N . VAL A 1 210 ? -36.724 29.388 3.112 1.00 35.03 210 VAL A N 1
ATOM 1659 C CA . VAL A 1 210 ? -36.543 29.763 1.698 1.00 35.03 210 VAL A CA 1
ATOM 1660 C C . VAL A 1 210 ? -35.954 31.170 1.571 1.00 35.03 210 VAL A C 1
ATOM 1662 O O . VAL A 1 210 ? -35.141 31.406 0.680 1.00 35.03 210 VAL A O 1
ATOM 1665 N N . VAL A 1 211 ? -36.287 32.094 2.477 1.00 39.66 211 VAL A N 1
ATOM 1666 C CA . VAL A 1 211 ? -35.698 33.444 2.495 1.00 39.66 211 VAL A CA 1
ATOM 1667 C C . VAL A 1 211 ? -34.245 33.422 2.988 1.00 39.66 211 VAL A C 1
ATOM 1669 O O . VAL A 1 211 ? -33.424 34.177 2.467 1.00 39.66 211 VAL A O 1
ATOM 1672 N N . GLU A 1 212 ? -33.902 32.550 3.940 1.00 44.16 212 GLU A N 1
ATOM 1673 C CA . GLU A 1 212 ? -32.519 32.339 4.396 1.00 44.16 212 GLU A CA 1
ATOM 1674 C C . GLU A 1 212 ? -31.664 31.711 3.280 1.00 44.16 212 GLU A C 1
ATOM 1676 O O . GLU A 1 212 ? -30.625 32.258 2.921 1.00 44.16 212 GLU A O 1
ATOM 1681 N N . ALA A 1 213 ? -32.182 30.687 2.587 1.00 38.75 213 ALA A N 1
ATOM 1682 C CA . ALA A 1 213 ? -31.475 30.030 1.484 1.00 38.75 213 ALA A CA 1
ATOM 1683 C C . ALA A 1 213 ? -31.221 30.933 0.259 1.00 38.75 213 ALA A C 1
ATOM 1685 O O . ALA A 1 213 ? -30.267 30.709 -0.489 1.00 38.75 213 ALA A O 1
ATOM 1686 N N . VAL A 1 214 ? -32.069 31.940 0.019 1.00 41.00 214 VAL A N 1
ATOM 1687 C CA . VAL A 1 214 ? -31.865 32.911 -1.071 1.00 41.00 214 VAL A CA 1
ATOM 1688 C C . VAL A 1 214 ? -30.829 33.971 -0.684 1.00 41.00 214 VAL A C 1
ATOM 1690 O O . VAL A 1 214 ? -30.053 34.372 -1.547 1.00 41.00 214 VAL A O 1
ATOM 1693 N N . LYS A 1 215 ? -30.752 34.362 0.596 1.00 46.16 215 LYS A N 1
ATOM 1694 C CA . LYS A 1 215 ? -29.714 35.276 1.105 1.00 46.16 215 LYS A CA 1
ATOM 1695 C C . LYS A 1 215 ? -28.340 34.613 1.143 1.00 46.16 215 LYS A C 1
ATOM 1697 O O . LYS A 1 215 ? -27.387 35.196 0.637 1.00 46.16 215 LYS A O 1
ATOM 1702 N N . ASP A 1 216 ? -28.266 33.366 1.609 1.00 44.09 216 ASP A N 1
ATOM 1703 C CA . ASP A 1 216 ? -27.029 32.573 1.593 1.00 44.09 216 ASP A CA 1
ATOM 1704 C C . ASP A 1 216 ? -26.494 32.387 0.159 1.00 44.09 216 ASP A C 1
ATOM 1706 O O . ASP A 1 216 ? -25.289 32.337 -0.074 1.00 44.09 216 ASP A O 1
ATOM 1710 N N . ALA A 1 217 ? -27.381 32.305 -0.840 1.00 40.28 217 ALA A N 1
ATOM 1711 C CA . ALA A 1 217 ? -26.995 32.175 -2.247 1.00 40.28 217 ALA A CA 1
ATOM 1712 C C . ALA A 1 217 ? -26.569 33.498 -2.911 1.00 40.28 217 ALA A C 1
ATOM 1714 O O . ALA A 1 217 ? -25.985 33.463 -3.999 1.00 40.28 217 ALA A O 1
ATOM 1715 N N . GLU A 1 218 ? -26.890 34.643 -2.310 1.00 44.22 218 GLU A N 1
ATOM 1716 C CA . GLU A 1 218 ? -26.469 35.972 -2.766 1.00 44.22 218 GLU A CA 1
ATOM 1717 C C . GLU A 1 218 ? -25.117 36.342 -2.134 1.00 44.22 218 GLU A C 1
ATOM 1719 O O . GLU A 1 218 ? -24.193 36.694 -2.859 1.00 44.22 218 GLU A O 1
ATOM 1724 N N . GLU A 1 219 ? -24.934 36.067 -0.838 1.00 51.00 219 GLU A N 1
ATOM 1725 C CA . GLU A 1 219 ? -23.665 36.264 -0.115 1.00 51.00 219 GLU A CA 1
ATOM 1726 C C . GLU A 1 219 ? -22.532 35.387 -0.685 1.00 51.00 219 GLU A C 1
ATOM 1728 O O . GLU A 1 219 ? -21.424 35.859 -0.924 1.00 51.00 219 GLU A O 1
ATOM 1733 N N . VAL A 1 220 ? -22.833 34.136 -1.060 1.00 41.06 220 VAL A N 1
ATOM 1734 C CA . VAL A 1 220 ? -21.860 33.250 -1.729 1.00 41.06 220 VAL A CA 1
ATOM 1735 C C . VAL A 1 220 ? -21.471 33.752 -3.125 1.00 41.06 220 VAL A C 1
ATOM 1737 O O . VAL A 1 220 ? -20.389 33.425 -3.610 1.00 41.06 220 VAL A O 1
ATOM 1740 N N . LYS A 1 221 ? -22.323 34.527 -3.807 1.00 45.34 221 LYS A N 1
ATOM 1741 C CA . LYS A 1 221 ? -21.946 35.131 -5.095 1.00 45.34 221 LYS A CA 1
ATOM 1742 C C . LYS A 1 221 ? -21.034 36.330 -4.889 1.00 45.34 221 LYS A C 1
ATOM 1744 O O . LYS A 1 221 ? -20.071 36.448 -5.641 1.00 45.34 221 LYS A O 1
ATOM 1749 N N . ASP A 1 222 ? -21.304 37.152 -3.883 1.00 49.59 222 ASP A N 1
ATOM 1750 C CA . ASP A 1 222 ? -20.500 38.336 -3.583 1.00 49.59 222 ASP A CA 1
ATOM 1751 C C . ASP A 1 222 ? -19.088 37.946 -3.102 1.00 49.59 222 ASP A C 1
ATOM 1753 O O . ASP A 1 222 ? -18.110 38.466 -3.637 1.00 49.59 222 ASP A O 1
ATOM 1757 N N . ASP A 1 223 ? -18.954 36.917 -2.252 1.00 47.72 223 ASP A N 1
ATOM 1758 C CA . ASP A 1 223 ? -17.651 36.370 -1.822 1.00 47.72 223 ASP A CA 1
ATOM 1759 C C . ASP A 1 223 ? -16.829 35.798 -2.997 1.00 47.72 223 ASP A C 1
ATOM 1761 O O . ASP A 1 223 ? -15.598 35.898 -3.043 1.00 47.72 223 ASP A O 1
ATOM 1765 N N . ILE A 1 224 ? -17.494 35.172 -3.976 1.00 43.62 224 ILE A N 1
ATOM 1766 C CA . ILE A 1 224 ? -16.825 34.636 -5.173 1.00 43.62 224 ILE A CA 1
ATOM 1767 C C . ILE A 1 224 ? -16.369 35.775 -6.088 1.00 43.62 224 ILE A C 1
ATOM 1769 O O . ILE A 1 224 ? -15.297 35.679 -6.678 1.00 43.62 224 ILE A O 1
ATOM 1773 N N . VAL A 1 225 ? -17.153 36.848 -6.205 1.00 49.69 225 VAL A N 1
ATOM 1774 C CA . VAL A 1 225 ? -16.772 38.021 -6.999 1.00 49.69 225 VAL A CA 1
ATOM 1775 C C . VAL A 1 225 ? -15.583 38.736 -6.352 1.00 49.69 225 VAL A C 1
ATOM 1777 O O . VAL A 1 225 ? -14.594 38.972 -7.044 1.00 49.69 225 VAL A O 1
ATOM 1780 N N . GLU A 1 226 ? -15.608 38.963 -5.037 1.00 60.62 226 GLU A N 1
ATOM 1781 C CA . GLU A 1 226 ? -14.530 39.647 -4.309 1.00 60.62 226 GLU A CA 1
ATOM 1782 C C . GLU A 1 226 ? -13.219 38.844 -4.350 1.00 60.62 226 GLU A C 1
ATOM 1784 O O . GLU A 1 226 ? -12.164 39.379 -4.691 1.00 60.62 226 GLU A O 1
ATOM 1789 N N . THR A 1 227 ? -13.285 37.521 -4.155 1.00 46.44 227 THR A N 1
ATOM 1790 C CA . THR A 1 227 ? -12.103 36.649 -4.295 1.00 46.44 227 THR A CA 1
ATOM 1791 C C . THR A 1 227 ? -11.573 36.579 -5.727 1.00 46.44 227 THR A C 1
ATOM 1793 O O . THR A 1 227 ? -10.371 36.404 -5.926 1.00 46.44 227 THR A O 1
ATOM 1796 N N . THR A 1 228 ? -12.424 36.724 -6.749 1.00 41.06 228 THR A N 1
ATOM 1797 C CA . THR A 1 228 ? -11.943 36.808 -8.136 1.00 41.06 228 THR A CA 1
ATOM 1798 C C . THR A 1 228 ? -11.320 38.158 -8.468 1.00 41.06 228 THR A C 1
ATOM 1800 O O . THR A 1 228 ? -10.352 38.178 -9.224 1.00 41.06 228 THR A O 1
ATOM 1803 N N . GLU A 1 229 ? -11.811 39.260 -7.900 1.00 60.00 229 GLU A N 1
ATOM 1804 C CA . GLU A 1 229 ? -11.204 40.584 -8.072 1.00 60.00 229 GLU A CA 1
ATOM 1805 C C . GLU A 1 229 ? -9.835 40.663 -7.387 1.00 60.00 229 GLU A C 1
ATOM 1807 O O . GLU A 1 229 ? -8.877 41.109 -8.016 1.00 60.00 229 GLU A O 1
ATOM 1812 N N . GLU A 1 230 ? -9.697 40.113 -6.178 1.00 62.78 230 GLU A N 1
ATOM 1813 C CA . GLU A 1 230 ? -8.424 40.076 -5.443 1.00 62.78 230 GLU A CA 1
ATOM 1814 C C . GLU A 1 230 ? -7.364 39.236 -6.188 1.00 62.78 230 GLU A C 1
ATOM 1816 O O . GLU A 1 230 ? -6.215 39.646 -6.349 1.00 62.78 230 GLU A O 1
ATOM 1821 N N . VAL A 1 231 ? -7.769 38.098 -6.768 1.00 56.06 231 VAL A N 1
ATOM 1822 C CA . VAL A 1 231 ? -6.884 37.261 -7.601 1.00 56.06 231 VAL A CA 1
ATOM 1823 C C . VAL A 1 231 ? -6.503 37.958 -8.913 1.00 56.06 231 VAL A C 1
ATOM 1825 O O . VAL A 1 231 ? -5.403 37.746 -9.425 1.00 56.06 231 VAL A O 1
ATOM 1828 N N . ILE A 1 232 ? -7.385 38.783 -9.481 1.00 56.25 232 ILE A N 1
ATOM 1829 C CA . ILE A 1 232 ? -7.072 39.567 -10.681 1.00 56.25 232 ILE A CA 1
ATOM 1830 C C . ILE A 1 232 ? -6.102 40.706 -10.336 1.00 56.25 232 ILE A C 1
ATOM 1832 O O . ILE A 1 232 ? -5.169 40.932 -11.106 1.00 56.25 232 ILE A O 1
ATOM 1836 N N . GLU A 1 233 ? -6.255 41.381 -9.194 1.00 64.19 233 GLU A N 1
ATOM 1837 C CA . GLU A 1 233 ? -5.322 42.425 -8.744 1.00 64.19 233 GLU A CA 1
ATOM 1838 C C . GLU A 1 233 ? -3.922 41.871 -8.434 1.00 64.19 233 GLU A C 1
ATOM 1840 O O . GLU A 1 233 ? -2.924 42.460 -8.864 1.00 64.19 233 GLU A O 1
ATOM 1845 N N . ASP A 1 234 ? -3.825 40.699 -7.800 1.00 59.97 234 ASP A N 1
ATOM 1846 C CA . ASP A 1 234 ? -2.542 40.030 -7.545 1.00 59.97 234 ASP A CA 1
ATOM 1847 C C . ASP A 1 234 ? -1.843 39.625 -8.853 1.00 59.97 234 ASP A C 1
ATOM 1849 O O . ASP A 1 234 ? -0.651 39.867 -9.036 1.00 59.97 234 ASP A O 1
ATOM 1853 N N . VAL A 1 235 ? -2.586 39.098 -9.831 1.00 54.75 235 VAL A N 1
ATOM 1854 C CA . VAL A 1 235 ? -2.015 38.731 -11.138 1.00 54.75 235 VAL A CA 1
ATOM 1855 C C . VAL A 1 235 ? -1.600 39.968 -11.943 1.00 54.75 235 VAL A C 1
ATOM 1857 O O . VAL A 1 235 ? -0.614 39.923 -12.681 1.00 54.75 235 VAL A O 1
ATOM 1860 N N . VAL A 1 236 ? -2.323 41.084 -11.819 1.00 60.97 236 VAL A N 1
ATOM 1861 C CA . VAL A 1 236 ? -1.976 42.342 -12.496 1.00 60.97 236 VAL A CA 1
ATOM 1862 C C . VAL A 1 236 ? -0.749 42.998 -11.855 1.00 60.97 236 VAL A C 1
ATOM 1864 O O . VAL A 1 236 ? 0.077 43.545 -12.590 1.00 60.97 236 VAL A O 1
ATOM 1867 N N . SER A 1 237 ? -0.573 42.900 -10.533 1.00 64.12 237 SER A N 1
ATOM 1868 C CA . SER A 1 237 ? 0.619 43.420 -9.846 1.00 64.12 237 SER A CA 1
ATOM 1869 C C . SER A 1 237 ? 1.882 42.613 -10.179 1.00 64.12 237 SER A C 1
ATOM 1871 O O . SER A 1 237 ? 2.870 43.205 -10.616 1.00 64.12 237 SER A O 1
ATOM 1873 N N . ASP A 1 238 ? 1.812 41.277 -10.158 1.00 60.03 238 ASP A N 1
ATOM 1874 C CA . ASP A 1 238 ? 2.918 40.386 -10.554 1.00 60.03 238 ASP A CA 1
ATOM 1875 C C . ASP A 1 238 ? 3.359 40.597 -12.018 1.00 60.03 238 ASP A C 1
ATOM 1877 O O . ASP A 1 238 ? 4.540 40.482 -12.365 1.00 60.03 238 ASP A O 1
ATOM 1881 N N . VAL A 1 239 ? 2.418 40.910 -12.916 1.00 56.84 239 VAL A N 1
ATOM 1882 C CA . VAL A 1 239 ? 2.733 41.214 -14.322 1.00 56.84 239 VAL A CA 1
ATOM 1883 C C . VAL A 1 239 ? 3.360 42.601 -14.467 1.00 56.84 239 VAL A C 1
ATOM 1885 O O . VAL A 1 239 ? 4.236 42.773 -15.316 1.00 56.84 239 VAL A O 1
ATOM 1888 N N . SER A 1 240 ? 2.956 43.576 -13.650 1.00 56.06 240 SER A N 1
ATOM 1889 C CA . SER A 1 240 ? 3.507 44.933 -13.692 1.00 56.06 240 SER A CA 1
ATOM 1890 C C . SER A 1 240 ? 4.943 44.984 -13.151 1.00 56.06 240 SER A C 1
ATOM 1892 O O . SER A 1 240 ? 5.804 45.600 -13.783 1.00 56.06 240 SER A O 1
ATOM 1894 N N . ASP A 1 241 ? 5.240 44.247 -12.077 1.00 57.53 241 ASP A N 1
ATOM 1895 C CA . ASP A 1 241 ? 6.591 44.144 -11.504 1.00 57.53 241 ASP A CA 1
ATOM 1896 C C . ASP A 1 241 ? 7.576 43.460 -12.473 1.00 57.53 241 ASP A C 1
ATOM 1898 O O . ASP A 1 241 ? 8.716 43.893 -12.655 1.00 57.53 241 ASP A O 1
ATOM 1902 N N . ASN A 1 242 ? 7.108 42.448 -13.210 1.00 53.41 242 ASN A N 1
ATOM 1903 C CA . ASN A 1 242 ? 7.910 41.720 -14.200 1.00 53.41 242 ASN A CA 1
ATOM 1904 C C . ASN A 1 242 ? 8.176 42.533 -15.492 1.00 53.41 242 ASN A C 1
ATOM 1906 O O . ASN A 1 242 ? 9.068 42.204 -16.284 1.00 53.41 242 ASN A O 1
ATOM 1910 N N . VAL A 1 243 ? 7.402 43.598 -15.736 1.00 51.22 243 VAL A N 1
ATOM 1911 C CA . VAL A 1 243 ? 7.619 44.547 -16.843 1.00 51.22 243 VAL A CA 1
ATOM 1912 C C . VAL A 1 243 ? 8.600 45.654 -16.438 1.00 51.22 243 VAL A C 1
ATOM 1914 O O . VAL A 1 243 ? 9.419 46.057 -17.268 1.00 51.22 243 VAL A O 1
ATOM 1917 N N . GLU A 1 244 ? 8.597 46.100 -15.178 1.00 51.47 244 GLU A N 1
ATOM 1918 C CA . GLU A 1 244 ? 9.569 47.084 -14.680 1.00 51.47 244 GLU A CA 1
ATOM 1919 C C . GLU A 1 244 ? 10.991 46.504 -14.566 1.00 51.47 244 GLU A C 1
ATOM 1921 O O . GLU A 1 244 ? 11.948 47.156 -15.004 1.00 51.47 244 GLU A O 1
ATOM 1926 N N . GLU A 1 245 ? 11.147 45.253 -14.111 1.00 51.31 245 GLU A N 1
ATOM 1927 C CA . GLU A 1 245 ? 12.457 44.578 -14.050 1.00 51.31 245 GLU A CA 1
ATOM 1928 C C . GLU A 1 245 ? 13.109 44.423 -15.435 1.00 51.31 245 GLU A C 1
ATOM 1930 O O . GLU A 1 245 ? 14.310 44.637 -15.591 1.00 51.31 245 GLU A O 1
ATOM 1935 N N . LYS A 1 246 ? 12.323 44.165 -16.488 1.00 51.97 246 LYS A N 1
ATOM 1936 C CA . LYS A 1 246 ? 12.846 44.080 -17.865 1.00 51.97 246 LYS A CA 1
ATOM 1937 C C . LYS A 1 246 ? 13.240 45.421 -18.480 1.00 51.97 246 LYS A C 1
ATOM 1939 O O . LYS A 1 246 ? 14.015 45.435 -19.429 1.00 51.97 246 LYS A O 1
ATOM 1944 N N . SER A 1 247 ? 12.717 46.534 -17.970 1.00 50.22 247 SER A N 1
ATOM 1945 C CA . SER A 1 247 ? 13.018 47.879 -18.487 1.00 50.22 247 SER A CA 1
ATOM 1946 C C . SER A 1 247 ? 14.271 48.514 -17.872 1.00 50.22 247 SER A C 1
ATOM 1948 O O . SER A 1 247 ? 14.760 49.523 -18.374 1.00 50.22 247 SER A O 1
ATOM 1950 N N . THR A 1 248 ? 14.796 47.929 -16.791 1.00 50.69 248 THR A N 1
ATOM 1951 C CA . THR A 1 248 ? 15.976 48.426 -16.065 1.00 50.69 248 THR A CA 1
ATOM 1952 C C . THR A 1 248 ? 17.267 47.665 -16.394 1.00 50.69 248 THR A C 1
ATOM 1954 O O . THR A 1 248 ? 18.343 48.091 -15.970 1.00 50.69 248 THR A O 1
ATOM 1957 N N . GLU A 1 249 ? 17.180 46.591 -17.187 1.00 54.34 249 GLU A N 1
ATOM 1958 C CA . GLU A 1 249 ? 18.315 45.760 -17.624 1.00 54.34 249 GLU A CA 1
ATOM 1959 C C . GLU A 1 249 ? 18.758 45.978 -19.095 1.00 54.34 249 GLU A C 1
ATOM 1961 O O . GLU A 1 249 ? 19.666 45.278 -19.553 1.00 54.34 249 GLU A O 1
ATOM 1966 N N . GLU A 1 250 ? 18.201 46.963 -19.821 1.00 47.62 250 GLU A N 1
ATOM 1967 C CA . GLU A 1 250 ? 18.669 47.402 -21.162 1.00 47.62 250 GLU A CA 1
ATOM 1968 C C . GLU A 1 250 ? 19.419 48.746 -21.162 1.00 47.62 250 GLU A C 1
ATOM 1970 O O . GLU A 1 250 ? 18.949 49.718 -20.526 1.00 47.62 250 GLU A O 1
#

Sequence (250 aa):
MAVKIRLSRKGRKKAPFYHIVVADSRSPRDGKFIEKLGTYNPMTKPATIEIDRNAAFDWLVKGAQPTDTVKAILRFKGVFYKKHLMRGVTKGAMTIEQADAQWQKWIDDKENKVESRRQQSKSDLESFRIKVSGEAKVKVVIADEETKEAAHAFMVNDATDSVAKVHEEIVEQVADVADVKEEILETVTKAEEVADDVKEETVAEVEDVVVEAVKDAEEVKDDIVETTEEVIEDVVSDVSDNVEEKSTEE

Secondary structure (DSSP, 8-state):
--EEEEEEEEEETTEEEEEEEEEETTS-TTS--SEEEEEEETTSSSPEEEE-HHHHHHHHHTT-EE-HHHHHHHHHTTHHHHHHHHHHHHTTSS-HHHHHHHHHHHHHHHHHHHHHHHHHHHHHHHHHHHHHHSS--------TTHHHHHHHHHHHHTTHHHHHHHHHHHHHHSSS-SSHHHHHHHHHHTTSSS---S--SSSHHHHHHHHHHHHHHHHHHHHHHHHHHHHHHHHHHHHHHHHHHHHS--

pLDDT: mean 71.57, std 26.26, range [26.8, 97.94]